Protein AF-0000000081274019 (afdb_homodimer)

Secondary structure (DSSP, 8-state):
-------------S-TTPPPHHHHHHTHHHHHHHHHHTTEEEEEEETT--TTSSEEEEEEE-TT--HHHHHHHHHHHHHHHSS-EEEE-HHHHHHH-TT---EEEEE--/---------------TTPPPHHHHHHTHHHHHHHHHHTTEEEEEEETT--TTSSEEEEEEE-TT--HHHHHHHHHHHHHHHSS-EEEE-HHHHHHHTSS---EEEEE--

Sequence (218 aa):
MRKENHFSVNAMHQTQGKVSLQFAREHAEEIVRVTHEHGLEEPRYVDYGDPKYDLTLLVRPNTNTSLLDLTAAMVELEDRLHHTVFIITETELSKRGQDVPFHAIVRTVMRKENHFSVNAMHQTQGKVSLQFAREHAEEIVRVTHEHGLEEPRYVDYGDPKYDLTLLVRPNTNTSLLDLTAAMVELEDRLHHTVFIITETELSKRGQDVPFHAIVRTV

Organism: Ralstonia solanacearum (NCBI:txid305)

Solvent-accessible surface area (backbone atoms only — not comparable to full-atom values): 12414 Å² total; per-residue (Å²): 134,86,78,82,78,79,76,71,73,69,66,76,56,83,53,90,65,55,61,51,70,66,56,53,46,76,41,34,68,59,51,47,51,48,30,46,77,38,39,30,38,70,47,23,41,35,72,74,47,66,82,90,30,22,37,28,32,37,35,44,70,45,98,84,45,48,72,64,32,51,51,51,36,34,53,51,47,24,70,72,68,73,42,50,54,40,81,40,39,66,71,53,47,61,65,63,46,47,97,57,73,36,38,30,38,38,76,48,124,134,86,78,78,76,78,78,74,75,72,63,75,65,66,55,90,65,53,61,50,72,65,56,51,47,75,40,34,67,59,52,47,51,48,31,44,76,38,40,29,38,70,45,23,41,35,72,75,45,66,82,90,30,24,38,29,31,37,35,43,69,45,97,82,45,48,72,66,33,52,52,51,34,34,53,51,47,22,69,71,67,74,42,50,54,42,80,39,39,67,71,55,48,56,65,69,36,67,84,60,72,36,38,30,38,36,76,47,127

pLDDT: mean 82.51, std 21.56, range [25.06, 98.75]

Radius of gyration: 19.1 Å; Cα contacts (8 Å, |Δi|>4): 322; chains: 2; bounding box: 57×45×57 Å

Nearest PDB structures (foldseek):
  1wot-assembly1_A  TM=7.779E-01  e=2.349E-03  Thermus thermophilus
  7aer-assembly1_A  TM=6.330E-01  e=1.537E-01  Shewanella oneidensis MR-1
  5yep-assembly1_A  TM=6.458E-01  e=4.033E-01  Shewanella oneidensis MR-1
  9f9u-assembly1_A  TM=4.949E-01  e=3.118E-01  Saccharolobus solfataricus P2
  7qep-assembly1_S7  TM=5.075E-01  e=6.327E-01  Encephalitozoon cuniculi GB-M1

Foldseek 3Di:
DPDDDPPPCPVPPPPPAADDLLLCLVCVVVLQVLCVVLQWHDWDWDPPDDPVWRTEIETDHDPPHDPVSVVVSQVVCCVVSVTHYHYDYPVVVVVVPPPPPDDDDDDSD/DDPPPPPPCCPPPPPPAADDLLLCLVCVVVLQVLCVVLQWHDWDWDPPDDPVWRTEIETDHDPPHDPVSVVVSQVVCCVVSVTHYHYDYPVVVVVVCVPPPDDDDDDSD

Structure (mmCIF, N/CA/C/O backbone):
data_AF-0000000081274019-model_v1
#
loop_
_entity.id
_entity.type
_entity.pdbx_description
1 polymer 'Uncharacterized protein'
#
loop_
_atom_site.group_PDB
_atom_site.id
_atom_site.type_symbol
_atom_site.label_atom_id
_atom_site.label_alt_id
_atom_site.label_comp_id
_atom_site.label_asym_id
_atom_site.label_entity_id
_atom_site.label_seq_id
_atom_site.pdbx_PDB_ins_code
_atom_site.Cartn_x
_atom_site.Cartn_y
_atom_site.Cartn_z
_atom_site.occupancy
_atom_site.B_iso_or_equiv
_atom_site.auth_seq_id
_atom_site.auth_comp_id
_atom_site.auth_asym_id
_atom_site.auth_atom_id
_atom_site.pdbx_PDB_model_num
ATOM 1 N N . MET A 1 1 ? 31.078 7.191 33.062 1 25.06 1 MET A N 1
ATOM 2 C CA . MET A 1 1 ? 30.062 7.73 32.156 1 25.06 1 MET A CA 1
ATOM 3 C C . MET A 1 1 ? 29.625 6.684 31.141 1 25.06 1 MET A C 1
ATOM 5 O O . MET A 1 1 ? 30.46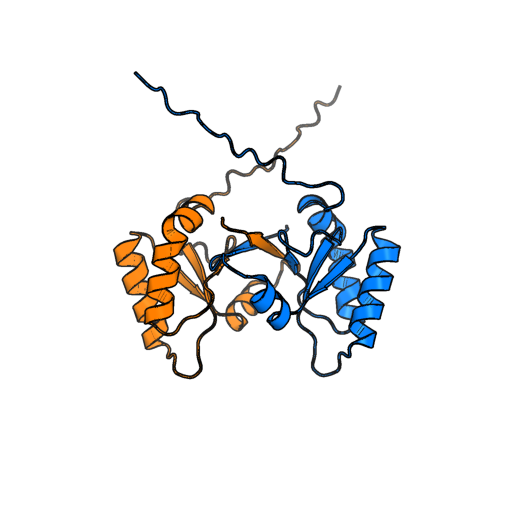9 6.074 30.469 1 25.06 1 MET A O 1
ATOM 9 N N . ARG A 1 2 ? 28.297 6.121 31.188 1 27.53 2 ARG A N 1
ATOM 10 C CA . ARG A 1 2 ? 27.719 4.906 30.641 1 27.53 2 ARG A CA 1
ATOM 11 C C . ARG A 1 2 ? 27.453 5.055 29.141 1 27.53 2 ARG A C 1
ATOM 13 O O . ARG A 1 2 ? 26.562 5.809 28.734 1 27.53 2 ARG A O 1
ATOM 20 N N . LYS A 1 3 ? 28.438 5.262 28.328 1 31.45 3 LYS A N 1
ATOM 21 C CA . LYS A 1 3 ? 28.172 5.578 26.922 1 31.45 3 LYS A CA 1
ATOM 22 C C . LYS A 1 3 ? 27.188 4.582 26.328 1 31.45 3 LYS A C 1
ATOM 24 O O . LYS A 1 3 ? 27.141 3.42 26.734 1 31.45 3 LYS A O 1
ATOM 29 N N . GLU A 1 4 ? 26.047 5.148 25.516 1 30.88 4 GLU A N 1
ATOM 30 C CA . GLU A 1 4 ? 24.828 4.711 24.859 1 30.88 4 GLU A CA 1
ATOM 31 C C . GLU A 1 4 ? 25.141 3.791 23.672 1 30.88 4 GLU A C 1
ATOM 33 O O . GLU A 1 4 ? 26 4.113 22.844 1 30.88 4 GLU A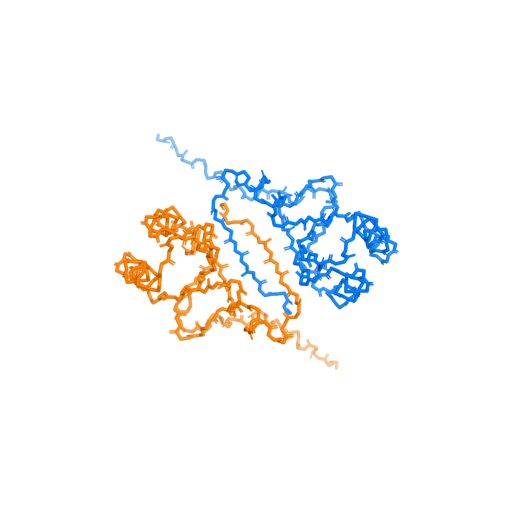 O 1
ATOM 38 N N . ASN A 1 5 ? 25.062 2.521 23.844 1 32.91 5 ASN A N 1
ATOM 39 C CA . ASN A 1 5 ? 25.172 1.369 22.969 1 32.91 5 ASN A CA 1
ATOM 40 C C . ASN A 1 5 ? 24.281 1.525 21.734 1 32.91 5 ASN A C 1
ATOM 42 O O . ASN A 1 5 ? 23.062 1.663 21.859 1 32.91 5 ASN A O 1
ATOM 46 N N . HIS A 1 6 ? 24.719 2.316 20.719 1 34.62 6 HIS A N 1
ATOM 47 C CA . HIS A 1 6 ? 24.109 2.49 19.406 1 34.62 6 HIS A CA 1
ATOM 48 C C . HIS A 1 6 ? 23.641 1.157 18.844 1 34.62 6 HIS A C 1
ATOM 50 O O . HIS A 1 6 ? 24.453 0.31 18.484 1 34.62 6 HIS A O 1
ATOM 56 N N . PHE A 1 7 ? 22.578 0.507 19.328 1 31.02 7 PHE A N 1
ATOM 57 C CA . PHE A 1 7 ? 21.938 -0.677 18.781 1 31.02 7 PHE A CA 1
ATOM 58 C C . PHE A 1 7 ? 21.578 -0.462 17.312 1 31.02 7 PHE A C 1
ATOM 60 O O . PHE A 1 7 ? 20.719 0.37 17 1 31.02 7 PHE A O 1
ATOM 67 N N . SER A 1 8 ? 22.484 -0.395 16.328 1 34.75 8 SER A N 1
ATOM 68 C CA . SER A 1 8 ? 22.297 -0.427 14.883 1 34.75 8 SER A CA 1
ATOM 69 C C . SER A 1 8 ? 21.375 -1.56 14.469 1 34.75 8 SER A C 1
ATOM 71 O O . SER A 1 8 ? 21.703 -2.736 14.609 1 34.75 8 SER A O 1
ATOM 73 N N . VAL A 1 9 ? 20.141 -1.49 14.797 1 31.12 9 VAL A N 1
ATOM 74 C CA . VAL A 1 9 ? 19.125 -2.4 14.289 1 31.12 9 VAL A CA 1
ATOM 75 C C . VAL A 1 9 ? 19.312 -2.594 12.781 1 31.12 9 VAL A C 1
ATOM 77 O O . VAL A 1 9 ? 18.797 -1.805 11.984 1 31.12 9 VAL A O 1
ATOM 80 N N . ASN A 1 10 ? 20.453 -2.303 12.195 1 35.25 10 ASN A N 1
ATOM 81 C CA . ASN A 1 10 ? 20.641 -2.973 10.914 1 35.25 10 ASN A CA 1
ATOM 82 C C . ASN A 1 10 ? 20.031 -4.367 10.906 1 35.25 10 ASN A C 1
ATOM 84 O O . ASN A 1 10 ? 20.641 -5.32 11.398 1 35.25 10 ASN A O 1
ATOM 88 N N . ALA A 1 11 ? 18.859 -4.547 11.547 1 32.25 11 ALA A N 1
ATOM 89 C CA . ALA A 1 11 ? 18.172 -5.832 11.531 1 32.25 11 ALA A CA 1
ATOM 90 C C . ALA A 1 11 ? 18.438 -6.582 10.227 1 32.25 11 ALA A C 1
ATOM 92 O O . ALA A 1 11 ? 18.391 -6 9.141 1 32.25 11 ALA A O 1
ATOM 93 N N . MET A 1 12 ? 19.375 -7.367 10.234 1 34.22 12 MET A N 1
ATOM 94 C CA . MET A 1 12 ? 19.641 -8.508 9.359 1 34.22 12 MET A CA 1
ATOM 95 C C . MET A 1 12 ? 18.328 -9.094 8.836 1 34.22 12 MET A C 1
ATOM 97 O O . MET A 1 12 ? 17.891 -10.148 9.289 1 34.22 12 MET A O 1
ATOM 101 N N . HIS A 1 13 ? 17.219 -8.352 8.969 1 40.16 13 HIS A N 1
ATOM 102 C CA . HIS A 1 13 ? 15.906 -8.961 8.797 1 40.16 13 HIS A CA 1
ATOM 103 C C . HIS A 1 13 ? 15.852 -9.805 7.523 1 40.16 13 HIS A C 1
ATOM 105 O O . HIS A 1 13 ? 14.805 -10.359 7.18 1 40.16 13 HIS A O 1
ATOM 111 N N . GLN A 1 14 ? 16.469 -9.297 6.406 1 43.34 14 GLN A N 1
ATOM 112 C CA . GLN A 1 14 ? 15.898 -10.133 5.352 1 43.34 14 GLN A CA 1
ATOM 113 C C . GLN A 1 14 ? 16.078 -11.609 5.668 1 43.34 14 GLN A C 1
ATOM 115 O O . GLN A 1 14 ? 17.203 -12.094 5.801 1 43.34 14 GLN A O 1
ATOM 120 N N . THR A 1 15 ? 15.383 -12.117 6.727 1 47.97 15 THR A N 1
ATOM 121 C CA . THR A 1 15 ? 15.367 -13.562 6.898 1 47.97 15 THR A CA 1
ATOM 122 C C . THR A 1 15 ? 15.547 -14.273 5.555 1 47.97 15 THR A C 1
ATOM 124 O O . THR A 1 15 ? 15.281 -13.688 4.504 1 47.97 15 THR A O 1
ATOM 127 N N . GLN A 1 16 ? 16.094 -15.453 5.523 1 55.47 16 GLN A N 1
ATOM 128 C CA . GLN A 1 16 ? 16.25 -16.531 4.547 1 55.47 16 GLN A CA 1
ATOM 129 C C . GLN A 1 16 ? 14.914 -16.875 3.895 1 55.47 16 GLN A C 1
ATOM 131 O O . GLN A 1 16 ? 13.898 -17.031 4.582 1 55.47 16 GLN A O 1
ATOM 136 N N . GLY A 1 17 ? 14.633 -16.453 2.664 1 71.31 17 GLY A N 1
ATOM 137 C CA . GLY A 1 17 ? 13.719 -16.938 1.636 1 71.31 17 GLY A CA 1
ATOM 138 C C . GLY A 1 17 ? 12.844 -15.844 1.062 1 71.31 17 GLY A C 1
ATOM 139 O O . GLY A 1 17 ? 12.195 -16.031 0.029 1 71.31 17 GLY A O 1
ATOM 140 N N . LYS A 1 18 ? 12.852 -14.586 1.733 1 85.75 18 LYS A N 1
ATOM 141 C CA . LYS A 1 18 ? 11.977 -13.562 1.163 1 85.75 18 LYS A CA 1
ATOM 142 C C . LYS A 1 18 ? 12.617 -12.906 -0.057 1 85.75 18 LYS A C 1
ATOM 144 O O . LYS A 1 18 ? 13.797 -12.547 -0.026 1 85.75 18 LYS A O 1
ATOM 149 N N . VAL A 1 19 ? 11.75 -12.734 -1.066 1 91.44 19 VAL A N 1
ATOM 150 C CA . VAL A 1 19 ? 12.25 -12.086 -2.273 1 91.44 19 VAL A CA 1
ATOM 151 C C . VAL A 1 19 ? 12.328 -10.578 -2.051 1 91.44 19 VAL A C 1
ATOM 153 O O . VAL A 1 19 ? 11.609 -10.023 -1.212 1 91.44 19 VAL A O 1
ATOM 156 N N . SER A 1 20 ? 13.203 -9.906 -2.736 1 89.12 20 SER A N 1
ATOM 157 C CA . SER A 1 20 ? 13.391 -8.469 -2.613 1 89.12 20 SER A CA 1
ATOM 158 C C . SER A 1 20 ? 12.312 -7.703 -3.371 1 89.12 20 SER A C 1
ATOM 160 O O . SER A 1 20 ? 11.641 -8.266 -4.234 1 89.12 20 SER A O 1
ATOM 162 N N . LEU A 1 21 ? 12.234 -6.453 -3.016 1 90.25 21 LEU A N 1
ATOM 163 C CA . LEU A 1 21 ? 11.414 -5.543 -3.805 1 90.25 21 LEU A CA 1
ATOM 164 C C . LEU A 1 21 ? 11.883 -5.516 -5.258 1 90.25 21 LEU A C 1
ATOM 166 O O . LEU A 1 21 ? 11.055 -5.453 -6.176 1 90.25 21 LEU A O 1
ATOM 170 N N . GLN A 1 22 ? 13.172 -5.555 -5.469 1 90.75 22 GLN A N 1
ATOM 171 C CA . GLN A 1 22 ? 13.727 -5.559 -6.816 1 90.75 22 GLN A CA 1
ATOM 172 C C . GLN A 1 22 ? 13.242 -6.773 -7.605 1 90.75 22 GLN A C 1
ATOM 174 O O . GLN A 1 22 ? 12.906 -6.664 -8.789 1 90.75 22 GLN A O 1
ATOM 179 N N . PHE A 1 23 ? 13.242 -7.883 -6.945 1 94.12 23 PHE A N 1
ATOM 180 C CA . PHE A 1 23 ? 12.727 -9.086 -7.59 1 94.12 23 PHE A CA 1
ATOM 181 C C . PHE A 1 23 ? 11.281 -8.883 -8.039 1 94.12 23 PHE A C 1
ATOM 183 O O . PHE A 1 23 ? 10.93 -9.188 -9.18 1 94.12 23 PHE A O 1
ATOM 190 N N . ALA A 1 24 ? 10.438 -8.359 -7.156 1 93.69 24 ALA A N 1
ATOM 191 C CA . ALA A 1 24 ? 9.031 -8.117 -7.473 1 93.69 24 ALA A CA 1
ATOM 192 C C . ALA A 1 24 ? 8.891 -7.156 -8.648 1 93.69 24 ALA A C 1
ATOM 194 O O . ALA A 1 24 ? 8.039 -7.355 -9.523 1 93.69 24 ALA A O 1
ATOM 195 N N . ARG A 1 25 ? 9.758 -6.195 -8.68 1 90.62 25 ARG A N 1
ATOM 196 C CA . ARG A 1 25 ? 9.742 -5.211 -9.758 1 90.62 25 ARG A CA 1
ATOM 197 C C . ARG A 1 25 ? 10.078 -5.855 -11.094 1 90.62 25 ARG A C 1
ATOM 199 O O . ARG A 1 25 ? 9.43 -5.57 -12.109 1 90.62 25 ARG A O 1
ATOM 206 N N . GLU A 1 26 ? 10.992 -6.668 -11.102 1 93.38 26 GLU A N 1
ATOM 207 C CA . GLU A 1 26 ? 11.453 -7.324 -12.32 1 93.38 26 GLU A CA 1
ATOM 208 C C . GLU A 1 26 ? 10.398 -8.273 -12.875 1 93.38 26 GLU A C 1
ATOM 210 O O . GLU A 1 26 ? 10.375 -8.555 -14.07 1 93.38 26 GLU A O 1
ATOM 215 N N . HIS A 1 27 ? 9.547 -8.703 -12.008 1 95.44 27 HIS A N 1
ATOM 216 C CA . HIS A 1 27 ? 8.555 -9.68 -12.43 1 95.44 27 HIS A CA 1
ATOM 217 C C . HIS A 1 27 ? 7.148 -9.078 -12.398 1 95.44 27 HIS A C 1
ATOM 219 O O . HIS A 1 27 ? 6.156 -9.812 -12.453 1 95.44 27 HIS A O 1
ATOM 225 N N . ALA A 1 28 ? 7.121 -7.812 -12.398 1 94.44 28 ALA A N 1
ATOM 226 C CA . ALA A 1 28 ? 5.852 -7.105 -12.258 1 94.44 28 ALA A CA 1
ATOM 227 C C . ALA A 1 28 ? 4.902 -7.449 -13.406 1 94.44 28 ALA A C 1
ATOM 229 O O . ALA A 1 28 ? 3.715 -7.699 -13.18 1 94.44 28 ALA A O 1
ATOM 230 N N . GLU A 1 29 ? 5.434 -7.488 -14.594 1 93.62 29 GLU A N 1
ATOM 231 C CA . GLU A 1 29 ? 4.586 -7.766 -15.742 1 93.62 29 GLU A CA 1
ATOM 232 C C . GLU A 1 29 ? 3.973 -9.164 -15.656 1 93.62 29 GLU A C 1
ATOM 234 O O . GLU A 1 29 ? 2.781 -9.336 -15.914 1 93.62 29 GLU A O 1
ATOM 239 N N . GLU A 1 30 ? 4.762 -10.062 -15.305 1 96.19 30 GLU A N 1
ATOM 240 C CA . GLU A 1 30 ? 4.289 -11.438 -15.18 1 96.19 30 GLU A CA 1
ATOM 241 C C . GLU A 1 30 ? 3.281 -11.57 -14.039 1 96.19 30 GLU A C 1
ATOM 243 O O . GLU A 1 30 ? 2.254 -12.234 -14.188 1 96.19 30 GLU A O 1
ATOM 248 N N . ILE A 1 31 ? 3.547 -10.977 -12.93 1 97.12 31 ILE A N 1
ATOM 249 C CA . ILE A 1 31 ? 2.658 -11.008 -11.773 1 97.12 31 ILE A CA 1
ATOM 250 C C . ILE A 1 31 ? 1.301 -10.414 -12.148 1 97.12 31 ILE A C 1
ATOM 252 O O . ILE A 1 31 ? 0.258 -11.016 -11.883 1 97.12 31 ILE A O 1
ATOM 256 N N . VAL A 1 32 ? 1.358 -9.328 -12.805 1 95.25 32 VAL A N 1
ATOM 257 C CA . VAL A 1 32 ? 0.132 -8.641 -13.195 1 95.25 32 VAL A CA 1
ATOM 258 C C . VAL A 1 32 ? -0.662 -9.508 -14.172 1 95.25 32 VAL A C 1
ATOM 260 O O . VAL A 1 32 ? -1.875 -9.664 -14.023 1 95.25 32 VAL A O 1
ATOM 263 N N . ARG A 1 33 ? 0.035 -10.047 -15.125 1 96.62 33 ARG A N 1
ATOM 264 C CA . ARG A 1 33 ? -0.626 -10.875 -16.125 1 96.62 33 ARG A CA 1
ATOM 265 C C . ARG A 1 33 ? -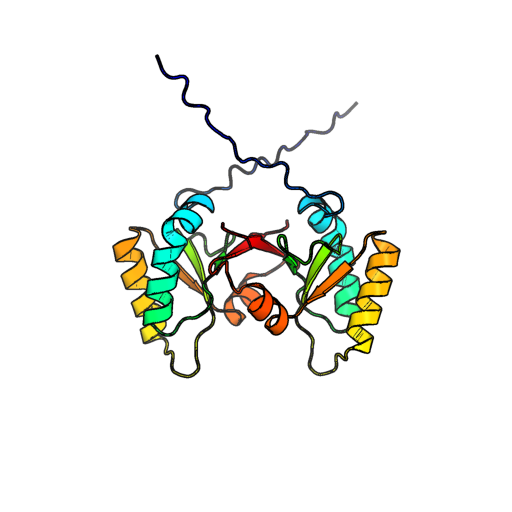1.327 -12.062 -15.469 1 96.62 33 ARG A C 1
ATOM 267 O O . ARG A 1 33 ? -2.514 -12.297 -15.703 1 96.62 33 ARG A O 1
ATOM 274 N N . VAL A 1 34 ? -0.651 -12.773 -14.672 1 98 34 VAL A N 1
ATOM 275 C CA . VAL A 1 34 ? -1.182 -13.992 -14.078 1 98 34 VAL A CA 1
ATOM 276 C C . VAL A 1 34 ? -2.348 -13.656 -13.148 1 98 34 VAL A C 1
ATOM 278 O O . VAL A 1 34 ? -3.391 -14.312 -13.188 1 98 34 VAL A O 1
ATOM 281 N N . THR A 1 35 ? -2.18 -12.68 -12.289 1 97.12 35 THR A N 1
ATOM 282 C CA . THR A 1 35 ? -3.256 -12.328 -11.375 1 97.12 35 THR A CA 1
ATOM 283 C C . THR A 1 35 ? -4.508 -11.914 -12.141 1 97.12 35 THR A C 1
ATOM 285 O O . THR A 1 35 ? -5.613 -12.359 -11.82 1 97.12 35 THR A O 1
ATOM 288 N N . HIS A 1 36 ? -4.305 -11.172 -13.172 1 95.69 36 HIS A N 1
ATOM 289 C CA . HIS A 1 36 ? -5.434 -10.711 -13.977 1 95.69 36 HIS A CA 1
ATOM 290 C C . HIS A 1 36 ? -6.172 -11.875 -14.617 1 95.69 36 HIS A C 1
ATOM 292 O O . HIS A 1 36 ? -7.402 -11.898 -14.641 1 95.69 36 HIS A O 1
ATOM 298 N N . GLU A 1 37 ? -5.422 -12.797 -15.109 1 97.25 37 GLU A N 1
ATOM 299 C CA . GLU A 1 37 ? -6.008 -13.961 -15.758 1 97.25 37 GLU A CA 1
ATOM 300 C C . GLU A 1 37 ? -6.887 -14.75 -14.789 1 97.25 37 GLU A C 1
ATOM 302 O O . GLU A 1 37 ? -7.777 -15.492 -15.219 1 97.25 37 GLU A O 1
ATOM 307 N N . HIS A 1 38 ? -6.688 -14.586 -13.539 1 97.62 38 HIS A N 1
ATOM 308 C CA . HIS A 1 38 ? -7.445 -15.328 -12.539 1 97.62 38 HIS A CA 1
ATOM 309 C C . HIS A 1 38 ? -8.438 -14.43 -11.812 1 97.62 38 HIS A C 1
ATOM 311 O O . HIS A 1 38 ? -8.922 -14.781 -10.734 1 97.62 38 HIS A O 1
ATOM 317 N N . GLY A 1 39 ? -8.602 -13.297 -12.32 1 96.5 39 GLY A N 1
ATOM 318 C CA . GLY A 1 39 ? -9.633 -12.422 -11.789 1 96.5 39 GLY A CA 1
ATOM 319 C C . GLY A 1 39 ? -9.18 -11.641 -10.562 1 96.5 39 GLY A C 1
ATOM 320 O O . GLY A 1 39 ? -10.008 -11.219 -9.75 1 96.5 39 GLY A O 1
ATOM 321 N N . LEU A 1 40 ? -7.898 -11.516 -10.359 1 95.81 40 LEU A N 1
ATOM 322 C CA . LEU A 1 40 ? -7.297 -10.758 -9.266 1 95.81 40 LEU A CA 1
ATOM 323 C C . LEU A 1 40 ? -6.672 -9.461 -9.781 1 95.81 40 LEU A C 1
ATOM 325 O O . LEU A 1 40 ? -5.707 -9.492 -10.547 1 95.81 40 LEU A O 1
ATOM 329 N N . GLU A 1 41 ? -7.215 -8.375 -9.219 1 91.5 41 GLU A N 1
ATOM 330 C CA . GLU A 1 41 ? -6.816 -7.074 -9.742 1 91.5 41 GLU A CA 1
ATOM 331 C C . GLU A 1 41 ? -5.824 -6.387 -8.812 1 91.5 41 GLU A C 1
ATOM 333 O O . GLU A 1 41 ? -5.727 -6.73 -7.633 1 91.5 41 GLU A O 1
ATOM 338 N N . GLU A 1 42 ? -5.008 -5.52 -9.391 1 87.62 42 GLU A N 1
ATOM 339 C CA . GLU A 1 42 ? -4.141 -4.574 -8.695 1 87.62 42 GLU A CA 1
ATOM 340 C C . GLU A 1 42 ? -3.219 -5.293 -7.711 1 87.62 42 GLU A C 1
ATOM 342 O O . GLU A 1 42 ? -3.189 -4.965 -6.523 1 87.62 42 GLU A O 1
ATOM 347 N N . PRO A 1 43 ? -2.451 -6.215 -8.281 1 93.75 43 PRO A N 1
ATOM 348 C CA . PRO A 1 43 ? -1.486 -6.824 -7.363 1 93.75 43 PRO A CA 1
ATOM 349 C C . PRO A 1 43 ? -0.454 -5.824 -6.848 1 93.75 43 PRO A C 1
ATOM 351 O O . PRO A 1 43 ? 0.032 -4.984 -7.605 1 93.75 43 PRO A O 1
ATOM 354 N N . ARG A 1 44 ? -0.198 -5.922 -5.496 1 92.56 44 ARG A N 1
ATOM 355 C CA . ARG A 1 44 ? 0.84 -5.129 -4.844 1 92.56 44 ARG A CA 1
ATOM 356 C C . ARG A 1 44 ? 1.791 -6.016 -4.051 1 92.56 44 ARG A C 1
ATOM 358 O O . ARG A 1 44 ? 1.357 -6.961 -3.389 1 92.56 44 ARG A O 1
ATOM 365 N N . TYR A 1 45 ? 3.029 -5.695 -4.113 1 95.12 45 TYR A N 1
ATOM 366 C CA . TYR A 1 45 ? 4.047 -6.363 -3.309 1 95.12 45 TYR A CA 1
ATOM 367 C C . TYR A 1 45 ? 3.959 -5.934 -1.85 1 95.12 45 TYR A C 1
ATOM 369 O O . TYR A 1 45 ? 3.879 -4.742 -1.551 1 95.12 45 TYR A O 1
ATOM 377 N N . VAL A 1 46 ? 3.918 -6.918 -0.947 1 92.94 46 VAL A N 1
ATOM 378 C CA . VAL A 1 46 ? 3.896 -6.609 0.479 1 92.94 46 VAL A CA 1
ATOM 379 C C . VAL A 1 46 ? 5.215 -7.039 1.121 1 92.94 46 VAL A C 1
ATOM 381 O O . VAL A 1 46 ? 5.559 -8.227 1.113 1 92.94 46 VAL A O 1
ATOM 384 N N . ASP A 1 47 ? 5.898 -6.148 1.768 1 90.06 47 ASP A N 1
ATOM 385 C CA . ASP A 1 47 ? 7.242 -6.414 2.266 1 90.06 47 ASP A CA 1
ATOM 386 C C . ASP A 1 47 ? 7.199 -7.098 3.631 1 90.06 47 ASP A C 1
ATOM 388 O O . ASP A 1 47 ? 8.203 -7.645 4.09 1 90.06 47 ASP A O 1
ATOM 392 N N . TYR A 1 48 ? 6.125 -7.055 4.305 1 86.19 48 TYR A N 1
ATOM 393 C CA . TYR A 1 48 ? 6 -7.617 5.645 1 86.19 48 TYR A CA 1
ATOM 394 C C . TYR A 1 48 ? 4.973 -8.742 5.668 1 86.19 48 TYR A C 1
ATOM 396 O O . TYR A 1 48 ? 4.203 -8.867 6.625 1 86.19 48 TYR A O 1
ATOM 404 N N . GLY A 1 49 ? 4.984 -9.477 4.684 1 85.19 49 GLY A N 1
ATOM 405 C CA . GLY A 1 49 ? 4.098 -10.633 4.598 1 85.19 49 GLY A CA 1
ATOM 406 C C . GLY A 1 49 ? 4.523 -11.781 5.496 1 85.19 49 GLY A C 1
ATOM 407 O O . GLY A 1 49 ? 5.438 -11.633 6.309 1 85.19 49 GLY A O 1
ATOM 408 N N . ASP A 1 50 ? 3.707 -12.859 5.43 1 86.19 50 ASP A N 1
ATOM 409 C CA . ASP A 1 50 ? 4 -14.086 6.168 1 86.19 50 ASP A CA 1
ATOM 410 C C . ASP A 1 50 ? 5.395 -14.609 5.828 1 86.19 50 ASP A C 1
ATOM 412 O O . ASP A 1 50 ? 5.711 -14.828 4.656 1 86.19 50 ASP A O 1
ATOM 416 N N . PRO A 1 51 ? 6.27 -14.812 6.891 1 88.81 51 PRO A N 1
ATOM 417 C CA . PRO A 1 51 ? 7.645 -15.25 6.641 1 88.81 51 PRO A CA 1
ATOM 418 C C . PRO A 1 51 ? 7.715 -16.656 6.055 1 88.81 51 PRO A C 1
ATOM 420 O O . PRO A 1 51 ? 8.766 -17.078 5.559 1 88.81 51 PRO A O 1
ATOM 423 N N . LYS A 1 52 ? 6.66 -17.344 6.043 1 92.31 52 LYS A N 1
ATOM 424 C CA . LYS A 1 52 ? 6.602 -18.688 5.48 1 92.31 52 LYS A CA 1
ATOM 425 C C . LYS A 1 52 ? 6.703 -18.656 3.959 1 92.31 52 LYS A C 1
ATOM 427 O O . LYS A 1 52 ? 7.051 -19.656 3.33 1 92.31 52 LYS A O 1
ATOM 432 N N . TYR A 1 53 ? 6.375 -17.594 3.416 1 94.19 53 TYR A N 1
ATOM 433 C CA . TYR A 1 53 ? 6.336 -17.453 1.965 1 94.19 53 TYR A CA 1
ATOM 434 C C . TYR A 1 53 ? 7.406 -16.469 1.486 1 94.19 53 TYR A C 1
ATOM 436 O O . TYR A 1 53 ? 7.684 -15.477 2.15 1 94.19 53 TYR A O 1
ATOM 444 N N . ASP A 1 54 ? 7.961 -16.75 0.267 1 96.25 54 ASP A N 1
ATOM 445 C CA . ASP A 1 54 ? 8.984 -15.906 -0.332 1 96.25 54 ASP A CA 1
ATOM 446 C C . ASP A 1 54 ? 8.398 -14.57 -0.792 1 96.25 54 ASP A C 1
ATOM 448 O O . ASP A 1 54 ? 9.078 -13.547 -0.753 1 96.25 54 ASP A O 1
ATOM 452 N N . LEU A 1 55 ? 7.246 -14.539 -1.255 1 96.44 55 LEU A N 1
ATOM 453 C CA . LEU A 1 55 ? 6.582 -13.391 -1.853 1 96.44 55 LEU A CA 1
ATOM 454 C C . LEU A 1 55 ? 5.141 -13.281 -1.366 1 96.44 55 LEU A C 1
ATOM 456 O O . LEU A 1 55 ? 4.383 -14.25 -1.435 1 96.44 55 LEU A O 1
ATOM 460 N N . THR A 1 56 ? 4.809 -12.133 -0.88 1 95.75 56 THR A N 1
ATOM 461 C CA . THR A 1 56 ? 3.432 -11.844 -0.506 1 95.75 56 THR A CA 1
ATOM 462 C C . THR A 1 56 ? 2.859 -10.727 -1.376 1 95.75 56 THR A C 1
ATOM 464 O O . THR A 1 56 ? 3.49 -9.68 -1.546 1 95.75 56 THR A O 1
ATOM 467 N N . LEU A 1 57 ? 1.696 -10.984 -1.943 1 96.38 57 LEU A N 1
ATOM 468 C CA . LEU A 1 57 ? 0.998 -10.023 -2.791 1 96.38 57 LEU A CA 1
ATOM 469 C C . LEU A 1 57 ? -0.361 -9.664 -2.199 1 96.38 57 LEU A C 1
ATOM 471 O O . LEU A 1 57 ? -1.107 -10.547 -1.767 1 96.38 57 LEU A O 1
ATOM 475 N N . LEU A 1 58 ? -0.644 -8.398 -2.156 1 93.69 58 LEU A N 1
ATOM 476 C CA . LEU A 1 58 ? -1.996 -7.918 -1.899 1 93.69 58 LEU A CA 1
ATOM 477 C C . LEU A 1 58 ? -2.775 -7.77 -3.201 1 93.69 58 LEU A C 1
ATOM 479 O O . LEU A 1 58 ? -2.273 -7.191 -4.168 1 93.69 58 LEU A O 1
ATOM 483 N N . VAL A 1 59 ? -3.98 -8.328 -3.25 1 94.44 59 VAL A N 1
ATOM 484 C CA . VAL A 1 59 ? -4.762 -8.242 -4.48 1 94.44 59 VAL A CA 1
ATOM 485 C C . VAL A 1 59 ? -6.191 -7.816 -4.152 1 94.44 59 VAL A C 1
ATOM 487 O O . VAL A 1 59 ? -6.605 -7.844 -2.99 1 94.44 59 VAL A O 1
ATOM 490 N N . ARG A 1 60 ? -6.891 -7.379 -5.207 1 91 60 ARG A N 1
ATOM 491 C CA . ARG A 1 60 ? -8.32 -7.09 -5.168 1 91 60 ARG A CA 1
ATOM 492 C C . ARG A 1 60 ? -9.102 -8.07 -6.039 1 91 60 ARG A C 1
ATOM 494 O O . ARG A 1 60 ? -9.094 -7.957 -7.266 1 91 60 ARG A O 1
ATOM 501 N N . PRO A 1 61 ? -9.805 -8.953 -5.344 1 95 61 PRO A N 1
ATOM 502 C CA . PRO A 1 61 ? -10.609 -9.867 -6.156 1 95 61 PRO A CA 1
ATOM 503 C C . PRO A 1 61 ? -11.812 -9.188 -6.809 1 95 61 PRO A C 1
ATOM 505 O O . PRO A 1 61 ? -12.43 -8.312 -6.203 1 95 61 PRO A O 1
ATOM 508 N N . ASN A 1 62 ? -12.086 -9.633 -8.055 1 93.12 62 ASN A N 1
ATOM 509 C CA . ASN A 1 62 ? -13.328 -9.156 -8.648 1 93.12 62 ASN A CA 1
ATOM 510 C C . ASN A 1 62 ? -14.531 -9.938 -8.133 1 93.12 62 ASN A C 1
ATOM 512 O O . ASN A 1 62 ? -14.391 -10.836 -7.312 1 93.12 62 ASN A O 1
ATOM 516 N N . THR A 1 63 ? -15.727 -9.594 -8.562 1 91.62 63 THR A N 1
ATOM 517 C CA . THR A 1 63 ? -16.969 -10.133 -8.016 1 91.62 63 THR A CA 1
ATOM 518 C C . THR A 1 63 ? -17.109 -11.617 -8.352 1 91.62 63 THR A C 1
ATOM 520 O O . THR A 1 63 ? -17.844 -12.336 -7.68 1 91.62 63 THR A O 1
ATOM 523 N N . ASN A 1 64 ? -16.359 -12.172 -9.297 1 93.19 64 ASN A N 1
ATOM 524 C CA . ASN A 1 64 ? -16.516 -13.547 -9.75 1 93.19 64 ASN A CA 1
ATOM 525 C C . ASN A 1 64 ? -15.336 -14.414 -9.305 1 93.19 64 ASN A C 1
ATOM 527 O O . ASN A 1 64 ? -15.281 -15.602 -9.617 1 93.19 64 ASN A O 1
ATOM 531 N N . THR A 1 65 ? -14.453 -13.828 -8.57 1 95.06 65 THR A N 1
ATOM 532 C CA . THR A 1 65 ? -13.242 -14.555 -8.195 1 95.06 65 THR A CA 1
ATOM 533 C C . THR A 1 65 ? -13.508 -15.461 -6.996 1 95.06 65 THR A C 1
ATOM 535 O O . THR A 1 65 ? -14.109 -15.031 -6.008 1 95.06 65 THR A O 1
ATOM 538 N N . SER A 1 66 ? -13.117 -16.719 -7.062 1 94.5 66 SER A N 1
ATOM 539 C CA . SER A 1 66 ? -13.305 -17.688 -5.98 1 94.5 66 SER A CA 1
ATOM 540 C C . SER A 1 66 ? -11.977 -18.016 -5.305 1 94.5 66 SER A C 1
ATOM 542 O O . SER A 1 66 ? -10.914 -17.578 -5.758 1 94.5 66 SER A O 1
ATOM 544 N N . LEU A 1 67 ? -12.094 -18.797 -4.234 1 94.38 67 LEU A N 1
ATOM 545 C CA . LEU A 1 67 ? -10.891 -19.25 -3.543 1 94.38 67 LEU A CA 1
ATOM 546 C C . LEU A 1 67 ? -10.055 -20.141 -4.449 1 94.38 67 LEU A C 1
ATOM 548 O O . LEU A 1 67 ? -8.82 -20.141 -4.367 1 94.38 67 LEU A O 1
ATOM 552 N N . LEU A 1 68 ? -10.734 -20.875 -5.316 1 96.5 68 LEU A N 1
ATOM 553 C CA . LEU A 1 68 ? -10 -21.719 -6.258 1 96.5 68 LEU A CA 1
ATOM 554 C C . LEU A 1 68 ? -9.172 -20.875 -7.219 1 96.5 68 LEU A C 1
ATOM 556 O O . LEU A 1 68 ? -8.062 -21.25 -7.59 1 96.5 68 LEU A O 1
ATOM 560 N N . ASP A 1 69 ? -9.758 -19.719 -7.633 1 97.38 69 ASP A N 1
ATOM 561 C CA . ASP A 1 69 ? -9.023 -18.797 -8.492 1 97.38 69 ASP A CA 1
ATOM 562 C C . ASP A 1 69 ? -7.766 -18.281 -7.801 1 97.38 69 ASP A C 1
ATOM 564 O O . ASP A 1 69 ? -6.711 -18.156 -8.43 1 97.38 69 ASP A O 1
ATOM 568 N N . LEU A 1 70 ? -7.883 -17.984 -6.512 1 96.56 70 LEU A N 1
ATOM 569 C CA . LEU A 1 70 ? -6.742 -17.516 -5.738 1 96.56 70 LEU A CA 1
ATOM 570 C C . LEU A 1 70 ? -5.645 -18.578 -5.68 1 96.56 70 LEU A C 1
ATOM 572 O O . LEU A 1 70 ? -4.48 -18.281 -5.961 1 96.56 70 LEU A O 1
ATOM 576 N N . THR A 1 71 ? -6.004 -19.703 -5.336 1 97.5 71 THR A N 1
ATOM 577 C CA . THR A 1 71 ? -5.043 -20.797 -5.227 1 97.5 71 THR A CA 1
ATOM 578 C C . THR A 1 71 ? -4.395 -21.078 -6.578 1 97.5 71 THR A C 1
ATOM 580 O O . THR A 1 71 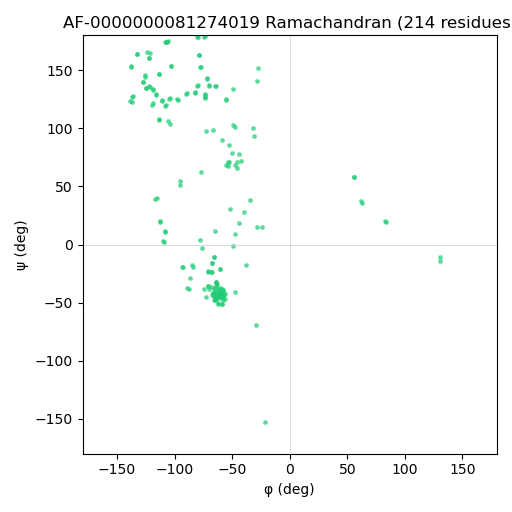? -3.186 -21.312 -6.652 1 97.5 71 THR A O 1
ATOM 583 N N . ALA A 1 72 ? -5.25 -21.094 -7.621 1 98.19 72 ALA A N 1
ATOM 584 C CA . ALA A 1 72 ? -4.727 -21.328 -8.961 1 98.19 72 ALA A CA 1
ATOM 585 C C . ALA A 1 72 ? -3.695 -20.266 -9.344 1 98.19 72 ALA A C 1
ATOM 587 O O . ALA A 1 72 ? -2.654 -20.594 -9.93 1 98.19 72 ALA A O 1
ATOM 588 N N . ALA A 1 73 ? -3.973 -19.031 -9.031 1 98.38 73 ALA A N 1
ATOM 589 C CA . ALA A 1 73 ? -3.025 -17.953 -9.297 1 98.38 73 ALA A CA 1
ATOM 590 C C . ALA A 1 73 ? -1.72 -18.172 -8.539 1 98.38 73 ALA A C 1
ATOM 592 O O . ALA A 1 73 ? -0.634 -17.969 -9.078 1 98.38 73 ALA A O 1
ATOM 593 N N . MET A 1 74 ? -1.859 -18.594 -7.254 1 98.25 74 MET A N 1
ATOM 594 C CA . MET A 1 74 ? -0.678 -18.844 -6.434 1 98.25 74 MET A CA 1
ATOM 595 C C . MET A 1 74 ? 0.18 -19.953 -7.035 1 98.25 74 MET A C 1
ATOM 597 O O . MET A 1 74 ? 1.393 -19.797 -7.184 1 98.25 74 MET A O 1
ATOM 601 N N . VAL A 1 75 ? -0.437 -21.031 -7.469 1 98.44 75 VAL A N 1
ATOM 602 C CA . VAL A 1 75 ? 0.27 -22.172 -8.039 1 98.44 75 VAL A CA 1
ATOM 603 C C . VAL A 1 75 ? 0.975 -21.75 -9.328 1 98.44 75 VAL A C 1
ATOM 605 O O . VAL A 1 75 ? 2.152 -22.062 -9.523 1 98.44 75 VAL A O 1
ATOM 608 N N . GLU A 1 76 ? 0.285 -21.062 -10.125 1 98.69 76 GLU A N 1
ATOM 609 C CA . GLU A 1 76 ? 0.874 -20.625 -11.391 1 98.69 76 GLU A CA 1
ATOM 610 C C . GLU A 1 76 ? 2.047 -19.688 -11.164 1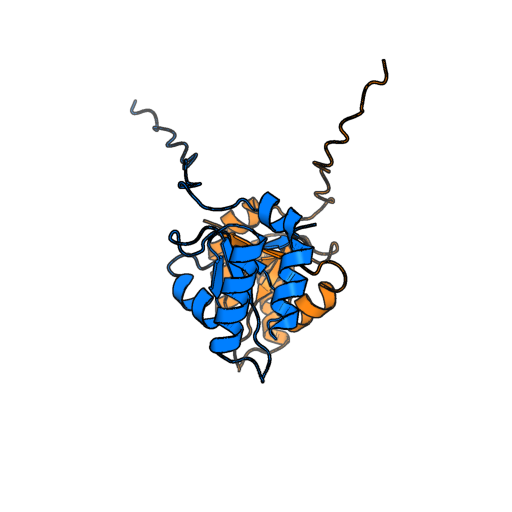 98.69 76 GLU A C 1
ATOM 612 O O . GLU A 1 76 ? 3.09 -19.812 -11.805 1 98.69 76 GLU A O 1
ATOM 617 N N . LEU A 1 77 ? 1.872 -18.719 -10.297 1 98.56 77 LEU A N 1
ATOM 618 C CA . LEU A 1 77 ? 2.965 -17.797 -9.984 1 98.56 77 LEU A CA 1
ATOM 619 C C . LEU A 1 77 ? 4.172 -18.547 -9.438 1 98.56 77 LEU A C 1
ATOM 621 O O . LEU A 1 77 ? 5.312 -18.25 -9.797 1 98.56 77 LEU A O 1
ATOM 625 N N . GLU A 1 78 ? 3.936 -19.484 -8.57 1 98.38 78 GLU A N 1
ATOM 626 C CA . GLU A 1 78 ? 5.031 -20.25 -7.992 1 98.38 78 GLU A CA 1
ATOM 627 C C . GLU A 1 78 ? 5.781 -21.031 -9.07 1 98.38 78 GLU A C 1
ATOM 629 O O . GLU A 1 78 ? 7.012 -21.094 -9.055 1 98.38 78 GLU A O 1
ATOM 634 N N . ASP A 1 79 ? 5.004 -21.578 -9.992 1 98.12 79 ASP A N 1
ATOM 635 C CA . ASP A 1 79 ? 5.609 -22.328 -11.094 1 98.12 79 ASP A CA 1
ATOM 636 C C . ASP A 1 79 ? 6.477 -21.422 -11.961 1 98.12 79 ASP A C 1
ATOM 638 O O . ASP A 1 79 ? 7.531 -21.828 -12.445 1 98.12 79 ASP A O 1
ATOM 642 N N . ARG A 1 80 ? 6.078 -20.219 -12.086 1 97.88 80 ARG A N 1
ATOM 643 C CA . ARG A 1 80 ? 6.75 -19.297 -13 1 97.88 80 ARG A CA 1
ATOM 644 C C . ARG A 1 80 ? 7.906 -18.594 -12.312 1 97.88 80 ARG A C 1
ATOM 646 O O . ARG A 1 80 ? 8.953 -18.344 -12.922 1 97.88 80 ARG A O 1
ATOM 653 N N . LEU A 1 81 ? 7.719 -18.25 -11.07 1 97.44 81 LEU A N 1
ATOM 654 C CA . LEU A 1 81 ? 8.703 -17.422 -10.367 1 97.44 81 LEU A CA 1
ATOM 655 C C . LEU A 1 81 ? 9.695 -18.312 -9.609 1 97.44 81 LEU A C 1
ATOM 657 O O . LEU A 1 81 ? 10.758 -17.844 -9.195 1 97.44 81 LEU A O 1
ATOM 661 N N . HIS A 1 82 ? 9.32 -19.531 -9.375 1 97.38 82 HIS A N 1
ATOM 662 C CA . HIS A 1 82 ? 10.141 -20.5 -8.641 1 97.38 82 HIS A CA 1
ATOM 663 C C . HIS A 1 82 ? 10.391 -20.031 -7.211 1 97.38 82 HIS A C 1
ATOM 665 O O . HIS A 1 82 ? 11.5 -20.156 -6.699 1 97.38 82 HIS A O 1
ATOM 671 N N . HIS A 1 83 ? 9.414 -19.438 -6.66 1 97.31 83 HIS A N 1
ATOM 672 C CA . HIS A 1 83 ? 9.328 -19.016 -5.266 1 97.31 83 HIS A CA 1
ATOM 673 C C . HIS A 1 83 ? 7.945 -19.312 -4.691 1 97.31 83 HIS A C 1
ATOM 675 O O . HIS A 1 83 ? 6.957 -19.344 -5.426 1 97.31 83 HIS A O 1
ATOM 681 N N . THR A 1 84 ? 7.895 -19.5 -3.367 1 97 84 THR A N 1
ATOM 682 C CA . THR A 1 84 ? 6.594 -19.609 -2.719 1 97 84 THR A CA 1
ATOM 683 C C . THR A 1 84 ? 5.875 -18.266 -2.711 1 97 84 THR A C 1
ATOM 685 O O . THR A 1 84 ? 6.512 -17.219 -2.561 1 97 84 THR A O 1
ATOM 688 N N . VAL A 1 85 ? 4.59 -18.328 -3.029 1 97.88 85 VAL A N 1
ATOM 689 C CA . VAL A 1 85 ? 3.795 -17.109 -3.139 1 97.88 85 VAL A CA 1
ATOM 690 C C . VAL A 1 85 ? 2.578 -17.203 -2.223 1 97.88 85 VAL A C 1
ATOM 692 O O . VAL A 1 85 ? 1.904 -18.234 -2.176 1 97.88 85 VAL A O 1
ATOM 695 N N . PHE A 1 86 ? 2.314 -16.094 -1.473 1 96.56 86 PHE A N 1
ATOM 696 C CA . PHE A 1 86 ? 1.119 -15.922 -0.656 1 96.56 86 PHE A CA 1
ATOM 697 C C . PHE A 1 86 ? 0.309 -14.719 -1.128 1 96.56 86 PHE A C 1
ATOM 699 O O . PHE A 1 86 ? 0.853 -13.633 -1.303 1 96.56 86 PHE A O 1
ATOM 706 N N . ILE A 1 87 ? -0.891 -14.969 -1.476 1 97.06 87 ILE A N 1
ATOM 707 C CA . ILE A 1 87 ? -1.767 -13.891 -1.924 1 97.06 87 ILE A CA 1
ATOM 708 C C . ILE A 1 87 ? -2.775 -13.555 -0.828 1 97.06 87 ILE A C 1
ATOM 710 O O . ILE A 1 87 ? -3.463 -14.445 -0.317 1 97.06 87 ILE A O 1
ATOM 714 N N . ILE A 1 88 ? -2.807 -12.258 -0.454 1 94.06 88 ILE A N 1
ATOM 715 C CA . ILE A 1 88 ? -3.732 -11.805 0.578 1 94.06 88 ILE A CA 1
ATOM 716 C C . ILE A 1 88 ? -4.629 -10.695 0.019 1 94.06 88 ILE A C 1
ATOM 718 O O . ILE A 1 88 ? -4.328 -10.117 -1.026 1 94.06 88 ILE A O 1
ATOM 722 N N . THR A 1 89 ? -5.766 -10.508 0.738 1 92.12 89 THR A N 1
ATOM 723 C CA . THR A 1 89 ? -6.676 -9.406 0.461 1 92.12 89 THR A CA 1
ATOM 724 C C . THR A 1 89 ? -6.555 -8.32 1.531 1 92.12 89 THR A C 1
ATOM 726 O O . THR A 1 89 ? -5.797 -8.477 2.492 1 92.12 89 THR A O 1
ATOM 729 N N . GLU A 1 90 ? -7.293 -7.227 1.296 1 86.06 90 GLU A N 1
ATOM 730 C CA . GLU A 1 90 ? -7.277 -6.137 2.264 1 86.06 90 GLU A CA 1
ATOM 731 C C . GLU A 1 90 ? -7.695 -6.617 3.648 1 86.06 90 GLU A C 1
ATOM 733 O O . GLU A 1 90 ? -7.145 -6.18 4.66 1 86.06 90 GLU A O 1
ATOM 738 N N . THR A 1 91 ? -8.703 -7.453 3.686 1 83.81 91 THR A N 1
ATOM 739 C CA . THR A 1 91 ? -9.172 -7.984 4.961 1 83.81 91 THR A CA 1
ATOM 740 C C . THR A 1 91 ? -8.047 -8.727 5.68 1 83.81 91 THR A C 1
ATOM 742 O O . THR A 1 91 ? -7.836 -8.531 6.879 1 83.81 91 THR A O 1
ATOM 745 N N . GLU A 1 92 ? -7.391 -9.5 4.953 1 85.12 92 GLU A N 1
ATOM 746 C CA . GLU A 1 92 ? -6.277 -10.242 5.531 1 85.12 92 GLU A CA 1
ATOM 747 C C . GLU A 1 92 ? -5.141 -9.312 5.941 1 85.12 92 GLU A C 1
ATOM 749 O O . GLU A 1 92 ? -4.5 -9.516 6.973 1 85.12 92 GLU A O 1
ATOM 754 N N . LEU A 1 93 ? -4.84 -8.344 5.133 1 84.44 93 LEU A N 1
ATOM 755 C CA . LEU A 1 93 ? -3.805 -7.367 5.441 1 84.44 93 LEU A CA 1
ATOM 756 C C . LEU A 1 93 ? -4.109 -6.645 6.75 1 84.44 93 LEU A C 1
ATOM 758 O O . LEU A 1 93 ? -3.207 -6.398 7.555 1 84.44 93 LEU A O 1
ATOM 762 N N . SER A 1 94 ? -5.32 -6.258 6.938 1 78.62 94 SER A N 1
ATOM 763 C CA . SER A 1 94 ? -5.742 -5.539 8.133 1 78.62 94 SER A CA 1
ATOM 764 C C . SER A 1 94 ? -5.578 -6.402 9.383 1 78.62 94 SER A C 1
ATOM 766 O O . SER A 1 94 ? -5.219 -5.902 10.445 1 78.62 94 SER A O 1
ATOM 768 N N . LYS A 1 95 ? -5.812 -7.648 9.211 1 77.94 95 LYS A N 1
ATOM 769 C CA . LYS A 1 95 ? -5.652 -8.578 10.32 1 77.94 95 LYS A CA 1
ATOM 770 C C . LYS A 1 95 ? -4.18 -8.758 10.68 1 77.94 95 LYS A C 1
ATOM 772 O O . LYS A 1 95 ? -3.838 -8.938 11.852 1 77.94 95 LYS A O 1
ATOM 777 N N . ARG A 1 96 ? -3.398 -8.781 9.602 1 72.12 96 ARG A N 1
ATOM 778 C CA . ARG A 1 96 ? -1.964 -8.953 9.805 1 72.12 96 ARG A CA 1
ATOM 779 C C . ARG A 1 96 ? -1.332 -7.691 10.375 1 72.12 96 ARG A C 1
ATOM 781 O O . ARG A 1 96 ? -0.31 -7.754 11.062 1 72.12 96 ARG A O 1
ATOM 788 N N . GLY A 1 97 ? -1.747 -6.535 9.742 1 62.72 97 GLY A N 1
ATOM 789 C CA . GLY A 1 97 ? -1.24 -5.246 10.18 1 62.72 97 GLY A CA 1
ATOM 790 C C . GLY A 1 97 ? -1.401 -5.02 11.672 1 62.72 97 GLY A C 1
ATOM 791 O O . GLY A 1 97 ? -1.216 -3.906 12.164 1 62.72 97 GLY A O 1
ATOM 792 N N . GLN A 1 98 ? -1.331 -6.215 12.289 1 57.62 98 GLN A N 1
ATOM 793 C CA . GLN A 1 98 ? -1.164 -5.992 13.719 1 57.62 98 GLN A CA 1
ATOM 794 C C . GLN A 1 98 ? -0.598 -4.602 14 1 57.62 98 GLN A C 1
ATOM 796 O O . GLN A 1 98 ? -0.331 -3.836 13.07 1 57.62 98 GLN A O 1
ATOM 801 N N . ASP A 1 99 ? 0.161 -4.121 15.047 1 56.53 99 ASP A N 1
ATOM 802 C CA . ASP A 1 99 ? 0.789 -3.125 15.906 1 56.53 99 ASP A CA 1
ATOM 803 C C . ASP A 1 99 ? 1.296 -1.936 15.102 1 56.53 99 ASP A C 1
ATOM 805 O O . ASP A 1 99 ? 1.62 -0.888 15.656 1 56.53 99 ASP A O 1
ATOM 809 N N . VAL A 1 100 ? 1.415 -2.266 13.547 1 60.69 100 VAL A N 1
ATOM 810 C CA . VAL A 1 100 ? 1.965 -1.049 12.961 1 60.69 100 VAL A CA 1
ATOM 811 C C . VAL A 1 100 ? 0.87 -0.301 12.203 1 60.69 100 VAL A C 1
ATOM 813 O O . VAL A 1 100 ? 0.429 -0.743 11.141 1 60.69 100 VAL A O 1
ATOM 816 N N . PRO A 1 101 ? 0.423 0.717 12.727 1 70 101 PRO A N 1
ATOM 817 C CA . PRO A 1 101 ? -0.747 1.412 12.188 1 70 101 PRO A CA 1
ATOM 818 C C . PRO A 1 101 ? -0.413 2.266 10.961 1 70 101 PRO A C 1
ATOM 820 O O . PRO A 1 101 ? -1.309 2.861 10.359 1 70 101 PRO A O 1
ATOM 823 N N . PHE A 1 102 ? 0.929 2.143 10.562 1 83.44 102 PHE A N 1
ATOM 824 C CA . PHE A 1 102 ? 1.285 3.055 9.484 1 83.44 102 PHE A CA 1
ATOM 825 C C . PHE A 1 102 ? 2.164 2.357 8.453 1 83.44 102 PHE A C 1
ATOM 827 O O . PHE A 1 102 ? 3.209 1.8 8.797 1 83.44 102 PHE A O 1
ATOM 834 N N . HIS A 1 103 ? 1.709 2.355 7.164 1 89.44 103 HIS A N 1
ATOM 835 C CA . HIS A 1 103 ? 2.422 1.753 6.043 1 89.44 103 HIS A CA 1
ATOM 836 C C . HIS A 1 103 ? 2.67 2.77 4.934 1 89.44 103 HIS A C 1
ATOM 838 O O . HIS A 1 103 ? 2.137 3.881 4.977 1 89.44 103 HIS A O 1
ATOM 844 N N . ALA A 1 104 ? 3.607 2.305 4.012 1 91.5 104 ALA A N 1
ATOM 845 C CA . ALA A 1 104 ? 3.898 3.143 2.85 1 91.5 104 ALA A CA 1
ATOM 846 C C . ALA A 1 104 ? 3.609 2.396 1.549 1 91.5 104 ALA A C 1
ATOM 848 O O . ALA A 1 104 ? 3.889 1.201 1.437 1 91.5 104 ALA A O 1
ATOM 849 N N . ILE A 1 105 ? 2.971 3.08 0.634 1 90 105 ILE A N 1
ATOM 850 C CA . ILE A 1 105 ? 2.855 2.598 -0.738 1 90 105 ILE A CA 1
ATOM 851 C C . ILE A 1 105 ? 3.928 3.252 -1.606 1 90 105 ILE A C 1
ATOM 853 O O . ILE A 1 105 ? 4.012 4.48 -1.683 1 90 105 ILE A O 1
ATOM 857 N N . VAL A 1 106 ? 4.695 2.412 -2.238 1 88.31 106 VAL A N 1
ATOM 858 C CA . VAL A 1 106 ? 5.809 2.928 -3.029 1 88.31 106 VAL A CA 1
ATOM 859 C C . VAL A 1 106 ? 5.715 2.396 -4.457 1 88.31 106 VAL A C 1
ATOM 861 O O . VAL A 1 106 ? 5.312 1.252 -4.676 1 88.31 106 VAL A O 1
ATOM 864 N N . ARG A 1 107 ? 6.09 3.217 -5.426 1 82.81 107 ARG A N 1
ATOM 865 C CA . ARG A 1 107 ? 6.066 2.844 -6.836 1 82.81 107 ARG A CA 1
ATOM 866 C C . ARG A 1 107 ? 7.191 1.868 -7.164 1 82.81 107 ARG A C 1
ATOM 868 O O . ARG A 1 107 ? 8.328 2.047 -6.711 1 82.81 107 ARG A O 1
ATOM 875 N N . THR A 1 108 ? 6.773 0.72 -7.785 1 79.69 108 THR A N 1
ATOM 876 C CA . THR A 1 108 ? 7.746 -0.274 -8.219 1 79.69 108 THR A CA 1
ATOM 877 C C . THR A 1 108 ? 8.109 -0.072 -9.688 1 79.69 108 THR A C 1
ATOM 879 O O . THR A 1 108 ? 7.371 -0.504 -10.578 1 79.69 108 THR A O 1
ATOM 882 N N . VAL A 1 109 ? 8.516 1.125 -10.25 1 64.44 109 VAL A N 1
ATOM 883 C CA . VAL A 1 109 ? 8.898 1.316 -11.648 1 64.44 109 VAL A CA 1
ATOM 884 C C . VAL A 1 109 ? 10.352 0.894 -11.852 1 64.44 109 VAL A C 1
ATOM 886 O O . VAL A 1 109 ? 11.172 1.023 -10.938 1 64.44 109 VAL A O 1
ATOM 889 N N . MET B 1 1 ? 38.281 1.079 -25.734 1 25.47 1 MET B N 1
ATOM 890 C CA . MET B 1 1 ? 37.594 0.337 -24.672 1 25.47 1 MET B CA 1
ATOM 891 C C . MET B 1 1 ? 36.469 1.158 -24.094 1 25.47 1 MET B C 1
ATOM 893 O O . MET B 1 1 ? 36.688 2.271 -23.609 1 25.47 1 MET B O 1
ATOM 897 N N . ARG B 1 2 ? 35.188 0.934 -24.516 1 29.52 2 ARG B N 1
ATOM 898 C CA . ARG B 1 2 ? 34 1.801 -24.359 1 29.52 2 ARG B CA 1
ATOM 899 C C . ARG B 1 2 ? 33.531 1.798 -22.906 1 29.52 2 ARG B C 1
ATOM 901 O O . ARG B 1 2 ? 33.312 0.734 -22.328 1 29.52 2 ARG B O 1
ATOM 908 N N . LYS B 1 3 ? 33.875 2.781 -22.062 1 31.73 3 LYS B N 1
ATOM 909 C CA . LYS B 1 3 ? 33.531 3.059 -20.672 1 31.73 3 LYS B CA 1
ATOM 910 C C . LYS B 1 3 ? 32.031 3.07 -20.469 1 31.73 3 LYS B C 1
ATOM 912 O O . LYS B 1 3 ? 31.328 3.854 -21.109 1 31.73 3 LYS B O 1
ATOM 917 N N . GLU B 1 4 ? 31.328 1.93 -20.234 1 30.38 4 GLU B N 1
ATOM 918 C CA . GLU B 1 4 ? 29.891 1.745 -20.016 1 30.38 4 GLU B CA 1
ATOM 919 C C . GLU B 1 4 ? 29.406 2.551 -18.812 1 30.38 4 GLU B C 1
ATOM 921 O O . GLU B 1 4 ? 29.969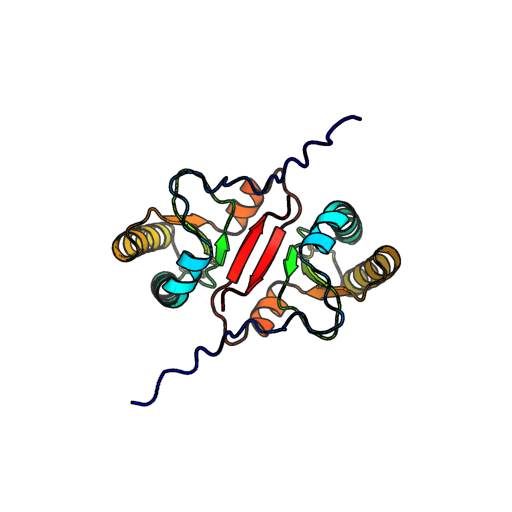 2.441 -17.719 1 30.38 4 GLU B O 1
ATOM 926 N N . ASN B 1 5 ? 29 3.789 -19.062 1 32.22 5 ASN B N 1
ATOM 927 C CA . ASN B 1 5 ? 28.453 4.816 -18.188 1 32.22 5 ASN B CA 1
ATOM 928 C C . ASN B 1 5 ? 27.266 4.297 -17.391 1 32.22 5 ASN B C 1
ATOM 930 O O . ASN B 1 5 ? 26.234 3.939 -17.969 1 32.22 5 ASN B O 1
ATOM 934 N N . HIS B 1 6 ? 27.5 3.389 -16.375 1 33.69 6 HIS B N 1
ATOM 935 C CA . HIS B 1 6 ? 26.516 2.914 -15.422 1 33.69 6 HIS B CA 1
ATOM 936 C C . HIS B 1 6 ? 25.656 4.062 -14.898 1 33.69 6 HIS B C 1
ATOM 938 O O . HIS B 1 6 ? 26.156 4.98 -14.25 1 33.69 6 HIS B O 1
ATOM 944 N N . PHE B 1 7 ? 24.656 4.574 -15.648 1 30.61 7 PHE B N 1
ATOM 945 C CA . PHE B 1 7 ? 23.672 5.578 -15.273 1 30.61 7 PHE B CA 1
ATOM 946 C C . PHE B 1 7 ? 22.922 5.148 -14.023 1 30.61 7 PHE B C 1
ATOM 948 O O . PHE B 1 7 ? 22.172 4.168 -14.047 1 30.61 7 PHE B O 1
ATOM 955 N N . SER B 1 8 ? 23.469 5.055 -12.789 1 34.19 8 SER B N 1
ATOM 956 C CA . SER B 1 8 ? 22.844 4.902 -11.477 1 34.19 8 SER B CA 1
ATOM 957 C C . SER B 1 8 ? 21.672 5.867 -11.305 1 34.19 8 SER B C 1
ATOM 959 O O . SER B 1 8 ? 21.875 7.086 -11.258 1 34.19 8 SER B O 1
ATOM 961 N N . VAL B 1 9 ? 20.625 5.648 -11.969 1 31.03 9 VAL B N 1
ATOM 962 C CA . VAL B 1 9 ? 19.359 6.371 -11.82 1 31.03 9 VAL B CA 1
ATOM 963 C C . VAL B 1 9 ? 19 6.473 -10.344 1 31.03 9 VAL B C 1
ATOM 965 O O . VAL B 1 9 ? 18.172 5.699 -9.844 1 31.03 9 VAL B O 1
ATOM 968 N N . ASN B 1 10 ? 19.844 6.121 -9.414 1 34.66 10 ASN B N 1
ATOM 969 C CA . ASN B 1 10 ? 19.484 6.668 -8.109 1 34.66 10 ASN B CA 1
ATOM 970 C C . ASN B 1 10 ? 18.969 8.102 -8.227 1 34.66 10 ASN B C 1
ATOM 972 O O . ASN B 1 10 ? 19.766 9.047 -8.195 1 34.66 10 ASN B O 1
ATOM 976 N N . ALA B 1 11 ? 18.375 8.484 -9.367 1 32.78 11 ALA B N 1
ATOM 977 C CA . ALA B 1 11 ? 17.859 9.844 -9.5 1 32.78 11 ALA B CA 1
ATOM 978 C C . ALA B 1 11 ? 17.375 10.383 -8.156 1 32.78 11 ALA B C 1
ATOM 980 O O . ALA B 1 11 ? 16.734 9.656 -7.387 1 32.78 11 ALA B O 1
ATOM 981 N N . MET B 1 12 ? 18.094 11.148 -7.508 1 32.88 12 MET B N 1
ATOM 982 C CA . MET B 1 12 ? 17.766 12.227 -6.582 1 32.88 12 MET B CA 1
ATOM 983 C C . MET B 1 12 ? 16.359 12.773 -6.867 1 32.88 12 MET B C 1
ATOM 985 O O . MET B 1 12 ? 16.219 13.867 -7.402 1 32.88 12 MET B O 1
ATOM 989 N N . HIS B 1 13 ? 15.578 12.07 -7.613 1 40.56 13 HIS B N 1
ATOM 990 C CA . HIS B 1 13 ? 14.297 12.672 -7.984 1 40.56 13 HIS B CA 1
ATOM 991 C C . HIS B 1 13 ? 13.578 13.227 -6.758 1 40.56 13 HIS B C 1
ATOM 993 O O . HIS B 1 13 ? 12.562 12.672 -6.324 1 40.56 13 HIS B O 1
ATOM 999 N N . GLN B 1 14 ? 14.172 13.062 -5.582 1 44.41 14 GLN B N 1
ATOM 1000 C CA . GLN B 1 14 ? 13.398 13.82 -4.602 1 44.41 14 GLN B CA 1
ATOM 1001 C C . GLN B 1 14 ? 13.055 15.211 -5.125 1 44.41 14 GLN B C 1
ATOM 1003 O O . GLN B 1 14 ? 13.945 16.016 -5.375 1 44.41 14 GLN B O 1
ATOM 1008 N N . THR B 1 15 ? 12.211 15.25 -6.203 1 49.66 15 THR B N 1
ATOM 1009 C CA . THR B 1 15 ? 11.742 16.594 -6.516 1 49.66 15 THR B CA 1
ATOM 1010 C C . THR B 1 15 ? 11.695 17.453 -5.258 1 49.66 15 THR B C 1
ATOM 1012 O O . THR B 1 15 ? 11.578 16.938 -4.145 1 49.66 15 THR B O 1
ATOM 1015 N N . GLN B 1 16 ? 12.07 18.672 -5.383 1 57.19 16 GLN B N 1
ATOM 1016 C CA . GLN B 1 16 ? 11.961 19.766 -4.418 1 57.19 16 GLN B CA 1
ATOM 1017 C C . GLN B 1 16 ? 10.562 19.844 -3.822 1 57.19 16 GLN B C 1
ATOM 1019 O O . GLN B 1 16 ? 9.57 19.766 -4.547 1 57.19 16 GLN B O 1
ATOM 1024 N N . GLY B 1 17 ? 10.367 19.344 -2.611 1 73.12 17 GLY B N 1
ATOM 1025 C CA . GLY B 1 17 ? 9.242 19.609 -1.725 1 73.12 17 GLY B CA 1
ATOM 1026 C C . GLY B 1 17 ? 8.617 18.344 -1.165 1 73.12 17 GLY B C 1
ATOM 1027 O O . GLY B 1 17 ? 7.898 18.391 -0.163 1 73.12 17 GLY B O 1
ATOM 1028 N N . LYS B 1 18 ? 8.992 17.172 -1.815 1 86.12 18 LYS B N 1
ATOM 1029 C CA . LYS B 1 18 ? 8.359 15.969 -1.275 1 86.12 18 LYS B CA 1
ATOM 1030 C C . LYS B 1 18 ? 9.078 15.492 -0.013 1 86.12 18 LYS B C 1
ATOM 1032 O O . LYS B 1 18 ? 10.305 15.43 0.024 1 86.12 18 LYS B O 1
ATOM 1037 N N . VAL B 1 19 ? 8.219 15.141 0.951 1 91.19 19 VAL B N 1
ATOM 1038 C CA . VAL B 1 19 ? 8.789 14.625 2.191 1 91.19 19 VAL B CA 1
ATOM 1039 C C . VAL B 1 19 ? 9.234 13.18 1.998 1 91.19 19 VAL B C 1
ATOM 1041 O O . VAL B 1 19 ? 8.711 12.477 1.134 1 91.19 19 VAL B O 1
ATOM 1044 N N . SER B 1 20 ? 10.203 12.742 2.736 1 89.44 20 SER B N 1
ATOM 1045 C CA . SER B 1 20 ? 10.742 11.383 2.641 1 89.44 20 SER B CA 1
ATOM 1046 C C . SER B 1 20 ? 9.852 10.383 3.365 1 89.44 20 SER B C 1
ATOM 1048 O O . SER B 1 20 ? 9.023 10.766 4.195 1 89.44 20 SER B O 1
ATOM 1050 N N . LEU B 1 21 ? 10.102 9.156 3.016 1 90.62 21 LEU B N 1
ATOM 1051 C CA . LEU B 1 21 ? 9.5 8.078 3.785 1 90.62 21 LEU B CA 1
ATOM 1052 C C . LEU B 1 21 ? 9.891 8.172 5.258 1 90.62 21 LEU B C 1
ATOM 1054 O O . LEU B 1 21 ? 9.062 7.918 6.141 1 90.62 21 LEU B O 1
ATOM 1058 N N . GLN B 1 22 ? 11.109 8.516 5.516 1 91.25 22 GLN B N 1
ATOM 1059 C CA . GLN B 1 22 ? 11.578 8.664 6.887 1 91.25 22 GLN B CA 1
ATOM 1060 C C . GLN B 1 22 ? 10.781 9.727 7.633 1 91.25 22 GLN B C 1
ATOM 1062 O O . GLN B 1 22 ? 10.43 9.539 8.797 1 91.25 22 GLN B O 1
ATOM 1067 N N . PHE B 1 23 ? 10.562 10.82 6.945 1 94.31 23 PHE B N 1
ATOM 1068 C CA . PHE B 1 23 ? 9.734 11.859 7.547 1 94.31 23 PHE B CA 1
ATOM 1069 C C . PHE B 1 23 ? 8.367 11.312 7.934 1 94.31 23 PHE B C 1
ATOM 1071 O O . PHE B 1 23 ? 7.898 11.531 9.055 1 94.31 23 PHE B O 1
ATOM 1078 N N . ALA B 1 24 ? 7.73 10.586 7.039 1 93.88 24 ALA B N 1
ATOM 1079 C CA . ALA B 1 24 ? 6.41 10.016 7.297 1 93.88 24 ALA B CA 1
ATOM 1080 C C . ALA B 1 24 ? 6.449 9.055 8.484 1 93.88 24 ALA B C 1
ATOM 1082 O O . ALA B 1 24 ? 5.535 9.047 9.312 1 93.88 24 ALA B O 1
ATOM 1083 N N . ARG B 1 25 ? 7.508 8.336 8.562 1 91 25 ARG B N 1
ATOM 1084 C CA . ARG B 1 25 ? 7.676 7.375 9.648 1 91 25 ARG B CA 1
ATOM 1085 C C . ARG B 1 25 ? 7.793 8.086 10.992 1 91 25 ARG B C 1
ATOM 1087 O O . ARG B 1 25 ? 7.188 7.668 11.977 1 91 25 ARG B O 1
ATOM 1094 N N . GLU B 1 26 ? 8.469 9.102 11.031 1 93.75 26 GLU B N 1
ATOM 1095 C CA . GLU B 1 26 ? 8.711 9.852 12.258 1 93.75 26 GLU B CA 1
ATOM 1096 C C . GLU B 1 26 ? 7.434 10.523 12.75 1 93.75 26 GLU B C 1
ATOM 1098 O O . GLU B 1 26 ? 7.285 10.789 13.945 1 93.75 26 GLU B O 1
ATOM 1103 N N . HIS B 1 27 ? 6.543 10.742 11.844 1 95.75 27 HIS B N 1
ATOM 1104 C CA . HIS B 1 27 ? 5.316 11.445 12.211 1 95.75 27 HIS B CA 1
ATOM 1105 C C . HIS B 1 27 ? 4.105 10.523 12.117 1 95.75 27 HIS B C 1
ATOM 1107 O O . HIS B 1 27 ? 2.963 10.992 12.125 1 95.75 27 HIS B O 1
ATOM 1113 N N . ALA B 1 28 ? 4.395 9.297 12.141 1 94.81 28 ALA B N 1
ATOM 1114 C CA . ALA B 1 28 ? 3.342 8.297 11.953 1 94.81 28 ALA B CA 1
ATOM 1115 C C . ALA B 1 28 ? 2.285 8.398 13.047 1 94.81 28 ALA B C 1
ATOM 1117 O O . ALA B 1 28 ? 1.085 8.352 12.773 1 94.81 28 ALA B O 1
ATOM 1118 N N . GLU B 1 29 ? 2.734 8.57 14.266 1 94.12 29 GLU B N 1
ATOM 1119 C CA . GLU B 1 29 ? 1.791 8.641 15.375 1 94.12 29 GLU B CA 1
ATOM 1120 C C . GLU B 1 29 ? 0.858 9.836 15.242 1 94.12 29 GLU B C 1
ATOM 1122 O O . GLU B 1 29 ? -0.352 9.719 15.445 1 94.12 29 GLU B O 1
ATOM 1127 N N . GLU B 1 30 ? 1.43 10.891 14.891 1 96.56 30 GLU B N 1
ATOM 1128 C CA . GLU B 1 30 ? 0.642 12.109 14.727 1 96.56 30 GLU B CA 1
ATOM 1129 C C . GLU B 1 30 ? -0.314 11.992 13.539 1 96.56 30 GLU B C 1
ATOM 1131 O O . GLU B 1 30 ? -1.479 12.383 13.633 1 96.56 30 GLU B O 1
ATOM 1136 N N . ILE B 1 31 ? 0.127 11.477 12.461 1 97.38 31 ILE B N 1
ATOM 1137 C CA . ILE B 1 31 ? -0.688 11.281 11.266 1 97.38 31 ILE B CA 1
ATOM 1138 C C . ILE B 1 31 ? -1.87 10.375 11.586 1 97.38 31 ILE B C 1
ATOM 1140 O O . ILE B 1 31 ? -3.016 10.695 11.266 1 97.38 31 ILE B O 1
ATOM 1144 N N . VAL B 1 32 ? -1.579 9.336 12.273 1 95.69 32 VAL B N 1
ATOM 1145 C CA . VAL B 1 32 ? -2.613 8.367 12.617 1 95.69 32 VAL B CA 1
ATOM 1146 C C . VAL B 1 32 ? -3.643 9.016 13.539 1 95.69 32 VAL B C 1
ATOM 1148 O O . VAL B 1 32 ? -4.852 8.867 13.336 1 95.69 32 VAL B O 1
ATOM 1151 N N . ARG B 1 33 ? -3.146 9.703 14.508 1 96.94 33 ARG B N 1
ATOM 1152 C CA . ARG B 1 33 ? -4.043 10.352 15.461 1 96.94 33 ARG B CA 1
ATOM 1153 C C . ARG B 1 33 ? -4.984 11.32 14.758 1 96.94 33 ARG B C 1
ATOM 1155 O O . ARG B 1 33 ? -6.203 11.258 14.938 1 96.94 33 ARG B O 1
ATOM 1162 N N . VAL B 1 34 ? -4.469 12.18 13.977 1 98.19 34 VAL B N 1
ATOM 1163 C CA . VAL B 1 34 ? -5.254 13.227 13.336 1 98.19 34 VAL B CA 1
ATOM 1164 C C . VAL B 1 34 ? -6.254 12.602 12.367 1 98.19 34 VAL B C 1
ATOM 1166 O O . VAL B 1 34 ? -7.43 12.984 12.344 1 98.19 34 VAL B O 1
ATOM 1169 N N . THR B 1 35 ? -5.805 11.688 11.539 1 97.38 35 THR B N 1
ATOM 1170 C CA . THR B 1 35 ? -6.715 11.078 10.578 1 97.38 35 THR B CA 1
ATOM 1171 C C . THR B 1 35 ? -7.859 10.359 11.289 1 97.38 35 THR B C 1
ATOM 1173 O O . THR B 1 35 ? -9.023 10.516 10.914 1 97.38 35 THR B O 1
ATOM 1176 N N . HIS B 1 36 ? -7.531 9.711 12.352 1 96 36 HIS B N 1
ATOM 1177 C CA . HIS B 1 36 ? -8.547 8.977 13.102 1 96 36 HIS B CA 1
ATOM 1178 C C . HIS B 1 36 ? -9.586 9.922 13.695 1 96 36 HIS B C 1
ATOM 1180 O O . HIS B 1 36 ? -10.781 9.641 13.656 1 96 36 HIS B O 1
ATOM 1186 N N . GLU B 1 37 ? -9.109 10.992 14.195 1 97.38 37 GLU B N 1
ATOM 1187 C CA . GLU B 1 37 ? -9.992 11.977 14.797 1 97.38 37 GLU B CA 1
ATOM 1188 C C . GLU B 1 37 ? -10.992 12.523 13.781 1 97.38 37 GLU B C 1
ATOM 1190 O O . GLU B 1 37 ? -12.062 13.016 14.148 1 97.38 37 GLU B O 1
ATOM 1195 N N . HIS B 1 38 ? -10.695 12.414 12.531 1 97.69 38 HIS B N 1
ATOM 1196 C CA . HIS B 1 38 ? -11.57 12.945 11.484 1 97.69 38 HIS B CA 1
ATOM 1197 C C . HIS B 1 38 ? -12.266 11.828 10.727 1 97.69 38 HIS B C 1
ATOM 1199 O O . HIS B 1 38 ? -12.773 12.039 9.625 1 97.69 38 HIS B O 1
ATOM 1205 N N . GLY B 1 39 ? -12.164 10.68 11.258 1 96.75 39 GLY B N 1
ATOM 1206 C CA . GLY B 1 39 ? -12.922 9.578 10.688 1 96.75 39 GLY B CA 1
ATOM 1207 C C . GLY B 1 39 ? -12.234 8.938 9.5 1 96.75 39 GLY B C 1
ATOM 1208 O O . GLY B 1 39 ? -12.891 8.32 8.648 1 96.75 39 GLY B O 1
ATOM 1209 N N . LEU B 1 40 ? -10.953 9.117 9.359 1 96.19 40 LEU B N 1
ATOM 1210 C CA . LEU B 1 40 ? -10.125 8.539 8.305 1 96.19 40 LEU B CA 1
ATOM 1211 C C . LEU B 1 40 ? -9.227 7.445 8.859 1 96.19 40 LEU B C 1
ATOM 1213 O O . LEU B 1 40 ? -8.328 7.719 9.656 1 96.19 40 LEU B O 1
ATOM 1217 N N . GLU B 1 41 ? -9.461 6.266 8.297 1 91.75 41 GLU B N 1
ATOM 1218 C CA . GLU B 1 41 ? -8.773 5.102 8.859 1 91.75 41 GLU B CA 1
ATOM 1219 C C . GLU B 1 41 ? -7.602 4.676 7.984 1 91.75 41 GLU B C 1
ATOM 1221 O O . GLU B 1 41 ? -7.535 5.027 6.805 1 91.75 41 GLU B O 1
ATOM 1226 N N . GLU B 1 42 ? -6.621 4.039 8.625 1 87.94 42 GLU B N 1
ATOM 1227 C CA . GLU B 1 42 ? -5.516 3.334 7.98 1 87.94 42 GLU B CA 1
ATOM 1228 C C . GLU B 1 42 ? -4.754 4.254 7.027 1 87.94 42 GLU B C 1
ATOM 1230 O O . GLU B 1 42 ? -4.594 3.938 5.848 1 87.94 42 GLU B O 1
ATOM 1235 N N . PRO B 1 43 ? -4.262 5.348 7.621 1 94.12 43 PRO B N 1
ATOM 1236 C CA . PRO B 1 43 ? -3.436 6.168 6.734 1 94.12 43 PRO B CA 1
ATOM 1237 C C . PRO B 1 43 ? -2.17 5.449 6.273 1 94.12 43 PRO B C 1
ATOM 1239 O O . PRO B 1 43 ? -1.53 4.75 7.062 1 94.12 43 PRO B O 1
ATOM 1242 N N . ARG B 1 44 ? -1.893 5.613 4.93 1 92.81 44 ARG B N 1
ATOM 1243 C CA . ARG B 1 44 ? -0.666 5.094 4.336 1 92.81 44 ARG B CA 1
ATOM 1244 C C . ARG B 1 44 ? 0.08 6.188 3.576 1 92.81 44 ARG B C 1
ATOM 1246 O O . ARG B 1 44 ? -0.537 7.004 2.887 1 92.81 44 ARG B O 1
ATOM 1253 N N . TYR B 1 45 ? 1.363 6.176 3.699 1 95.25 45 TYR B N 1
ATOM 1254 C CA . TYR B 1 45 ? 2.223 7.078 2.941 1 95.25 45 TYR B CA 1
ATOM 1255 C C . TYR B 1 45 ? 2.316 6.648 1.483 1 95.25 45 TYR B C 1
ATOM 1257 O O . TYR B 1 45 ? 2.557 5.473 1.191 1 95.25 45 TYR B O 1
ATOM 1265 N N . VAL B 1 46 ? 2.072 7.582 0.572 1 93 46 VAL B N 1
ATOM 1266 C CA . VAL B 1 46 ? 2.193 7.285 -0.851 1 93 46 VAL B CA 1
ATOM 1267 C C . VAL B 1 46 ? 3.395 8.023 -1.434 1 93 46 VAL B C 1
ATOM 1269 O O . VAL B 1 46 ? 3.43 9.258 -1.442 1 93 46 VAL B O 1
ATOM 1272 N N . ASP B 1 47 ? 4.309 7.316 -2.027 1 89.94 47 ASP B N 1
ATOM 1273 C CA . ASP B 1 47 ? 5.578 7.898 -2.463 1 89.94 47 ASP B CA 1
ATOM 1274 C C . ASP B 1 47 ? 5.438 8.562 -3.832 1 89.94 47 ASP B C 1
ATOM 1276 O O . ASP B 1 47 ? 6.289 9.352 -4.234 1 89.94 47 ASP B O 1
ATOM 1280 N N . TYR B 1 48 ? 4.469 8.25 -4.574 1 86.19 48 TYR B N 1
ATOM 1281 C CA . TYR B 1 48 ? 4.277 8.773 -5.922 1 86.19 48 TYR B CA 1
ATOM 1282 C C . TYR B 1 48 ? 3.014 9.617 -6.008 1 86.19 48 TYR B C 1
ATOM 1284 O O . TYR B 1 48 ? 2.281 9.555 -7 1 86.19 48 TYR B O 1
ATOM 1292 N N . GLY B 1 49 ? 2.805 10.344 -5.039 1 85.19 49 GLY B N 1
ATOM 1293 C CA . GLY B 1 49 ? 1.66 11.242 -5 1 85.19 49 GLY B CA 1
ATOM 1294 C C . GLY B 1 49 ? 1.827 12.461 -5.895 1 85.19 49 GLY B C 1
ATOM 1295 O O . GLY B 1 49 ? 2.797 12.547 -6.648 1 85.19 49 GLY B O 1
ATOM 1296 N N . ASP B 1 50 ? 0.74 13.289 -5.871 1 86.12 50 ASP B N 1
ATOM 1297 C CA . ASP B 1 50 ? 0.747 14.547 -6.613 1 86.12 50 ASP B CA 1
ATOM 1298 C C . ASP B 1 50 ? 1.944 15.414 -6.223 1 86.12 50 ASP B C 1
ATOM 1300 O O . ASP B 1 50 ? 2.146 15.703 -5.043 1 86.12 50 ASP B O 1
ATOM 1304 N N . PRO B 1 51 ? 2.779 15.836 -7.262 1 88.88 51 PRO B N 1
ATOM 1305 C CA . PRO B 1 51 ? 3.982 16.609 -6.961 1 88.88 51 PRO B CA 1
ATOM 1306 C C . PRO B 1 51 ? 3.664 17.984 -6.387 1 88.88 51 PRO B C 1
ATOM 1308 O O . PRO B 1 51 ? 4.551 18.656 -5.848 1 88.88 51 PRO B O 1
ATOM 1311 N N . LYS B 1 52 ? 2.477 18.391 -6.422 1 92.38 52 LYS B N 1
ATOM 1312 C CA . LYS B 1 52 ? 2.049 19.672 -5.879 1 92.38 52 LYS B CA 1
ATOM 1313 C C . LYS B 1 52 ? 2.086 19.656 -4.352 1 92.38 52 LYS B C 1
ATOM 1315 O O . LYS B 1 52 ? 2.133 20.719 -3.723 1 92.38 52 LYS B O 1
ATOM 1320 N N . TYR B 1 53 ? 2.012 18.562 -3.818 1 94.06 53 TYR B N 1
ATOM 1321 C CA . TYR B 1 53 ? 1.942 18.422 -2.369 1 94.06 53 TYR B CA 1
ATOM 1322 C C . TYR B 1 53 ? 3.191 17.734 -1.829 1 94.06 53 TYR B C 1
ATOM 1324 O O . TYR B 1 53 ? 3.744 16.844 -2.473 1 94.06 53 TYR B O 1
ATOM 1332 N N . ASP B 1 54 ? 3.615 18.125 -0.604 1 96.19 54 ASP B N 1
ATOM 1333 C CA . ASP B 1 54 ? 4.785 17.547 0.052 1 96.19 54 ASP B CA 1
ATOM 1334 C C . ASP B 1 54 ? 4.52 16.125 0.5 1 96.19 54 ASP B C 1
ATOM 1336 O O . ASP B 1 54 ? 5.426 15.281 0.498 1 96.19 54 ASP B O 1
ATOM 1340 N N . LEU B 1 55 ? 3.396 15.797 0.924 1 96.5 55 LEU B N 1
ATOM 1341 C CA . LEU B 1 55 ? 3.008 14.516 1.501 1 96.5 55 LEU B CA 1
ATOM 1342 C C . LEU B 1 55 ? 1.666 14.055 0.944 1 96.5 55 LEU B C 1
ATOM 1344 O O . LEU B 1 55 ? 0.694 14.812 0.945 1 96.5 55 LEU B O 1
ATOM 1348 N N . THR B 1 56 ? 1.65 12.852 0.466 1 95.75 56 THR B N 1
ATOM 1349 C CA . THR B 1 56 ? 0.405 12.227 0.035 1 95.75 56 THR B CA 1
ATOM 1350 C C . THR B 1 56 ? 0.086 11.008 0.895 1 95.75 56 THR B C 1
ATOM 1352 O O . THR B 1 56 ? 0.948 10.156 1.116 1 95.75 56 THR B O 1
ATOM 1355 N N . LEU B 1 57 ? -1.133 10.984 1.399 1 96.5 57 LEU B N 1
ATOM 1356 C CA . LEU B 1 57 ? -1.611 9.883 2.225 1 96.5 57 LEU B CA 1
ATOM 1357 C C . LEU B 1 57 ? -2.809 9.195 1.573 1 96.5 57 LEU B C 1
ATOM 1359 O O . LEU B 1 57 ? -3.723 9.867 1.087 1 96.5 57 LEU B O 1
ATOM 1363 N N . LEU B 1 58 ? -2.785 7.906 1.539 1 93.75 58 LEU B N 1
ATOM 1364 C CA . LEU B 1 58 ? -3.963 7.105 1.23 1 93.75 58 LEU B CA 1
ATOM 1365 C C . LEU B 1 58 ? -4.738 6.766 2.5 1 93.75 58 LEU B C 1
ATOM 1367 O O . LEU B 1 58 ? -4.152 6.328 3.492 1 93.75 58 LEU B O 1
ATOM 1371 N N . VAL B 1 59 ? -6.043 7.02 2.486 1 94.62 59 VAL B N 1
ATOM 1372 C CA . VAL B 1 59 ? -6.832 6.738 3.682 1 94.62 59 VAL B CA 1
ATOM 1373 C C . VAL B 1 59 ? -8.094 5.973 3.297 1 94.62 59 VAL B C 1
ATOM 1375 O O . VAL B 1 59 ? -8.453 5.895 2.119 1 94.62 59 VAL B O 1
ATOM 1378 N N . ARG B 1 60 ? -8.711 5.371 4.336 1 91.25 60 ARG B N 1
ATOM 1379 C CA . ARG B 1 60 ? -10.023 4.738 4.234 1 91.25 60 ARG B CA 1
ATOM 1380 C C . ARG B 1 60 ? -11.062 5.492 5.059 1 91.25 60 ARG B C 1
ATOM 1382 O O . ARG B 1 60 ? -11.086 5.383 6.285 1 91.25 60 ARG B O 1
ATOM 1389 N N . PRO B 1 61 ? -11.93 6.172 4.32 1 95.19 61 PRO B N 1
ATOM 1390 C CA . PRO B 1 61 ? -12.969 6.863 5.086 1 95.19 61 PRO B CA 1
ATOM 1391 C C . PRO B 1 61 ? -13.992 5.902 5.688 1 95.19 61 PRO B C 1
ATOM 1393 O O . PRO B 1 61 ? -14.344 4.898 5.062 1 95.19 61 PRO B O 1
ATOM 1396 N N . ASN B 1 62 ? -14.43 6.258 6.902 1 93.44 62 ASN B N 1
ATOM 1397 C CA . ASN B 1 62 ? -15.547 5.484 7.445 1 93.44 62 ASN B CA 1
ATOM 1398 C C . ASN B 1 62 ? -16.875 5.941 6.867 1 93.44 62 ASN B C 1
ATOM 1400 O O . ASN B 1 62 ? -16.922 6.848 6.031 1 93.44 62 ASN B O 1
ATOM 1404 N N . THR B 1 63 ? -17.969 5.309 7.242 1 91.81 63 THR B N 1
ATOM 1405 C CA . THR B 1 63 ? -19.281 5.523 6.633 1 91.81 63 THR B CA 1
ATOM 1406 C C . THR B 1 63 ? -19.797 6.926 6.941 1 91.81 63 THR B C 1
ATOM 1408 O O . THR B 1 63 ? -20.656 7.441 6.23 1 91.81 63 THR B O 1
ATOM 1411 N N . ASN B 1 64 ? -19.266 7.66 7.902 1 93.38 64 ASN B N 1
ATOM 1412 C CA . ASN B 1 64 ? -19.766 8.961 8.336 1 93.38 64 ASN B CA 1
ATOM 1413 C C . ASN B 1 64 ? -18.828 10.086 7.93 1 93.38 64 ASN B C 1
ATOM 1415 O O . ASN B 1 64 ? -19.078 11.258 8.227 1 93.38 64 ASN B O 1
ATOM 1419 N N . THR B 1 65 ? -17.781 9.734 7.234 1 95.25 65 THR B N 1
ATOM 1420 C CA . THR B 1 65 ? -16.766 10.734 6.902 1 95.25 65 THR B CA 1
ATOM 1421 C C . THR B 1 65 ? -17.188 11.539 5.676 1 95.25 65 THR B C 1
ATOM 1423 O O . THR B 1 65 ? -17.609 10.969 4.664 1 95.25 65 THR B O 1
ATOM 1426 N N . SER B 1 66 ? -17.141 12.867 5.738 1 94.69 66 SER B N 1
ATOM 1427 C CA . SER B 1 66 ? -17.5 13.75 4.633 1 94.69 66 SER B CA 1
ATOM 1428 C C . SER B 1 66 ? -16.281 14.406 4.02 1 94.69 66 SER B C 1
ATOM 1430 O O . SER B 1 66 ? -15.164 14.25 4.531 1 94.69 66 SER B O 1
ATOM 1432 N N . LEU B 1 67 ? -16.516 15.133 2.924 1 94.5 67 LEU B N 1
ATOM 1433 C CA . LEU B 1 67 ? -15.438 15.867 2.283 1 94.5 67 LEU B CA 1
ATOM 1434 C C . LEU B 1 67 ? -14.891 16.953 3.213 1 94.5 67 LEU B C 1
ATOM 1436 O O . LEU B 1 67 ? -13.695 17.25 3.189 1 94.5 67 LEU B O 1
ATOM 1440 N N . LEU B 1 68 ? -15.773 17.5 4.047 1 96.5 68 LEU B N 1
ATOM 1441 C CA . LEU B 1 68 ? -15.32 18.5 5.004 1 96.5 68 LEU B CA 1
ATOM 1442 C C . LEU B 1 68 ? -14.359 17.875 6.02 1 96.5 68 LEU B C 1
ATOM 1444 O O . LEU B 1 68 ? -13.398 18.516 6.438 1 96.5 68 LEU B O 1
ATOM 1448 N N . ASP B 1 69 ? -14.648 16.625 6.414 1 97.44 69 ASP B N 1
ATOM 1449 C CA . ASP B 1 69 ? -13.758 15.914 7.324 1 97.44 69 ASP B CA 1
ATOM 1450 C C . ASP B 1 69 ? -12.375 15.727 6.703 1 97.44 69 ASP B C 1
ATOM 1452 O O . ASP B 1 69 ? -11.359 15.875 7.379 1 97.44 69 ASP B O 1
ATOM 1456 N N . LEU B 1 70 ? -12.367 15.398 5.414 1 96.69 70 LEU B N 1
ATOM 1457 C CA . LEU B 1 70 ? -11.102 15.219 4.707 1 96.69 70 LEU B CA 1
ATOM 1458 C C . LEU B 1 70 ? -10.305 16.516 4.684 1 96.69 70 LEU B C 1
ATOM 1460 O O . LEU B 1 70 ? -9.117 16.531 5.023 1 96.69 70 LEU B O 1
ATOM 1464 N N . THR B 1 71 ? -10.922 17.531 4.293 1 97.5 71 THR B N 1
ATOM 1465 C CA . THR B 1 71 ? -10.25 18.828 4.207 1 97.5 71 THR B CA 1
ATOM 1466 C C . THR B 1 71 ? -9.766 19.266 5.582 1 97.5 71 THR B C 1
ATOM 1468 O O . THR B 1 71 ? -8.656 19.797 5.715 1 97.5 71 THR B O 1
ATOM 1471 N N . ALA B 1 72 ? -10.641 19.062 6.598 1 98.19 72 ALA B N 1
ATOM 1472 C CA . ALA B 1 72 ? -10.266 19.422 7.961 1 98.19 72 ALA B CA 1
ATOM 1473 C C . ALA B 1 72 ? -9.023 18.656 8.406 1 98.19 72 ALA B C 1
ATOM 1475 O O . ALA B 1 72 ? -8.125 19.234 9.031 1 98.19 72 ALA B O 1
ATOM 1476 N N . ALA B 1 73 ? -8.961 17.422 8.086 1 98.44 73 ALA B N 1
ATOM 1477 C CA . ALA B 1 73 ? -7.793 16.609 8.414 1 98.44 73 ALA B CA 1
ATOM 1478 C C . ALA B 1 73 ? -6.543 17.141 7.715 1 98.44 73 ALA B C 1
ATOM 1480 O O . ALA B 1 73 ? -5.469 17.203 8.312 1 98.44 73 ALA B O 1
ATOM 1481 N N . MET B 1 74 ? -6.723 17.5 6.422 1 98.25 74 MET B N 1
ATOM 1482 C CA . MET B 1 74 ? -5.602 18.031 5.656 1 98.25 74 MET B CA 1
ATOM 1483 C C . MET B 1 74 ? -5.078 19.328 6.285 1 98.25 74 MET B C 1
ATOM 1485 O O . MET B 1 74 ? -3.871 19.469 6.492 1 98.25 74 MET B O 1
ATOM 1489 N N . VAL B 1 75 ? -5.969 20.203 6.672 1 98.44 75 VAL B N 1
ATOM 1490 C CA . VAL B 1 75 ? -5.594 21.484 7.258 1 98.44 75 VAL B CA 1
ATOM 1491 C C . VAL B 1 75 ? -4.875 21.266 8.586 1 98.44 75 VAL B C 1
ATOM 1493 O O . VAL B 1 75 ? -3.822 21.859 8.836 1 98.44 75 VAL B O 1
ATOM 1496 N N . GLU B 1 76 ? -5.391 20.422 9.352 1 98.75 76 GLU B N 1
ATOM 1497 C CA . GLU B 1 76 ? -4.781 20.156 10.648 1 98.75 76 GLU B CA 1
ATOM 1498 C C . GLU B 1 76 ? -3.4 19.531 10.492 1 98.75 76 GLU B C 1
ATOM 1500 O O . GLU B 1 76 ? -2.453 19.906 11.18 1 98.75 76 GLU B O 1
ATOM 1505 N N . LEU B 1 77 ? -3.289 18.547 9.641 1 98.56 77 LEU B N 1
ATOM 1506 C CA . LEU B 1 77 ? -1.989 17.922 9.398 1 98.56 77 LEU B CA 1
ATOM 1507 C C . LEU B 1 77 ? -0.982 18.953 8.898 1 98.56 77 LEU B C 1
ATOM 1509 O O . LEU B 1 77 ? 0.179 18.938 9.312 1 98.56 77 LEU B O 1
ATOM 1513 N N . GLU B 1 78 ? -1.395 19.781 7.988 1 98.44 78 GLU B N 1
ATOM 1514 C CA . GLU B 1 78 ? -0.497 20.812 7.453 1 98.44 78 GLU B CA 1
ATOM 1515 C C . GLU B 1 78 ? -0.011 21.75 8.555 1 98.44 78 GLU B C 1
ATOM 1517 O O . GLU B 1 78 ? 1.166 22.109 8.594 1 98.44 78 GLU B O 1
ATOM 1522 N N . ASP B 1 79 ? -0.939 22.094 9.438 1 98.12 79 ASP B N 1
ATOM 1523 C CA . ASP B 1 79 ? -0.586 22.969 10.555 1 98.12 79 ASP B CA 1
ATOM 1524 C C . ASP B 1 79 ? 0.434 22.297 11.477 1 98.12 79 ASP B C 1
ATOM 1526 O O . ASP B 1 79 ? 1.336 22.953 11.992 1 98.12 79 ASP B O 1
ATOM 1530 N N . ARG B 1 80 ? 0.343 21.047 11.594 1 97.94 80 ARG B N 1
ATOM 1531 C CA . ARG B 1 80 ? 1.171 20.328 12.555 1 97.94 80 ARG B CA 1
ATOM 1532 C C . ARG B 1 80 ? 2.496 19.906 11.922 1 97.94 80 ARG B C 1
ATOM 1534 O O . ARG B 1 80 ? 3.539 19.938 12.586 1 97.94 80 ARG B O 1
ATOM 1541 N N . LEU B 1 81 ? 2.453 19.531 10.688 1 97.5 81 LEU B N 1
ATOM 1542 C CA . LEU B 1 81 ? 3.635 18.984 10.039 1 97.5 81 LEU B CA 1
ATOM 1543 C C . LEU B 1 81 ? 4.418 20.078 9.32 1 97.5 81 LEU B C 1
ATOM 1545 O O . LEU B 1 81 ? 5.582 19.875 8.961 1 97.5 81 LEU B O 1
ATOM 1549 N N . HIS B 1 82 ? 3.777 21.188 9.047 1 97.38 82 HIS B N 1
ATOM 1550 C CA . HIS B 1 82 ? 4.379 22.312 8.344 1 97.38 82 HIS B CA 1
ATOM 1551 C C . HIS B 1 82 ? 4.793 21.922 6.934 1 97.38 82 HIS B C 1
ATOM 1553 O O . HIS B 1 82 ? 5.867 22.312 6.469 1 97.38 82 HIS B O 1
ATOM 1559 N N . HIS B 1 83 ? 4.023 21.094 6.344 1 97.31 83 HIS B N 1
ATOM 1560 C CA . HIS B 1 83 ? 4.102 20.656 4.953 1 97.31 83 HIS B CA 1
ATOM 1561 C C . HIS B 1 83 ? 2.719 20.594 4.316 1 97.31 83 HIS B C 1
ATOM 1563 O O . HIS B 1 83 ? 1.722 20.375 5.008 1 97.31 83 HIS B O 1
ATOM 1569 N N . THR B 1 84 ? 2.697 20.766 2.988 1 97.12 84 THR B N 1
ATOM 1570 C CA . THR B 1 84 ? 1.439 20.547 2.285 1 97.12 84 THR B CA 1
ATOM 1571 C C . THR B 1 84 ? 1.079 19.062 2.264 1 97.12 84 THR B C 1
ATOM 1573 O O . THR B 1 84 ? 1.96 18.203 2.156 1 97.12 84 THR B O 1
ATOM 1576 N N . VAL B 1 85 ? -0.21 18.828 2.51 1 97.88 85 VAL B N 1
ATOM 1577 C CA . VAL B 1 85 ? -0.683 17.453 2.6 1 97.88 85 VAL B CA 1
ATOM 1578 C C . VAL B 1 85 ? -1.84 17.234 1.626 1 97.88 85 VAL B C 1
ATOM 1580 O O . VAL B 1 85 ? -2.74 18.078 1.528 1 97.88 85 VAL B O 1
ATOM 1583 N N . PHE B 1 86 ? -1.798 16.094 0.884 1 96.69 86 PHE B N 1
ATOM 1584 C CA . PHE B 1 86 ? -2.875 15.633 0.013 1 96.69 86 PHE B CA 1
ATOM 1585 C C . PHE B 1 86 ? -3.383 14.266 0.451 1 96.69 86 PHE B C 1
ATOM 1587 O O . PHE B 1 86 ? -2.598 13.328 0.618 1 96.69 86 PHE B O 1
ATOM 1594 N N . ILE B 1 87 ? -4.613 14.211 0.768 1 97.06 87 ILE B N 1
ATOM 1595 C CA . ILE B 1 87 ? -5.211 12.953 1.186 1 97.06 87 ILE B CA 1
ATOM 1596 C C . ILE B 1 87 ? -6.055 12.375 0.048 1 97.06 87 ILE B C 1
ATOM 1598 O O . ILE B 1 87 ? -6.91 13.07 -0.507 1 97.06 87 ILE B O 1
ATOM 1602 N N . ILE B 1 88 ? -5.746 11.109 -0.309 1 94 88 ILE B N 1
ATOM 1603 C CA . ILE B 1 88 ? -6.48 10.438 -1.374 1 94 88 ILE B CA 1
ATOM 1604 C C . ILE B 1 88 ? -7.109 9.148 -0.839 1 94 88 ILE B C 1
ATOM 1606 O O . ILE B 1 88 ? -6.73 8.664 0.23 1 94 88 ILE B O 1
ATOM 1610 N N . THR B 1 89 ? -8.125 8.688 -1.608 1 92.25 89 THR B N 1
ATOM 1611 C CA . THR B 1 89 ? -8.758 7.398 -1.356 1 92.25 89 THR B CA 1
ATOM 1612 C C . THR B 1 89 ? -8.336 6.375 -2.406 1 92.25 89 THR B C 1
ATOM 1614 O O . THR B 1 89 ? -7.605 6.703 -3.344 1 92.25 89 THR B O 1
ATOM 1617 N N . GLU B 1 90 ? -8.773 5.129 -2.186 1 86.19 90 GLU B N 1
ATOM 1618 C CA . GLU B 1 90 ? -8.453 4.07 -3.139 1 86.19 90 GLU B CA 1
ATOM 1619 C C . GLU B 1 90 ? -8.922 4.43 -4.543 1 86.19 90 GLU B C 1
ATOM 1621 O O . GLU B 1 90 ? -8.234 4.141 -5.527 1 86.19 90 GLU B O 1
ATOM 1626 N N . THR B 1 91 ? -10.109 4.984 -4.633 1 83.75 91 THR B N 1
ATOM 1627 C CA . THR B 1 91 ? -10.648 5.387 -5.93 1 83.75 91 THR B CA 1
ATOM 1628 C C . THR B 1 91 ? -9.719 6.387 -6.609 1 83.75 91 THR B C 1
ATOM 1630 O O . THR B 1 91 ? -9.414 6.254 -7.801 1 83.75 91 THR B O 1
ATOM 1633 N N . GLU B 1 92 ? -9.289 7.305 -5.871 1 84.94 92 GLU B N 1
ATOM 1634 C CA . GLU B 1 92 ? -8.375 8.305 -6.41 1 84.94 92 GLU B CA 1
ATOM 1635 C C . GLU B 1 92 ? -7.027 7.672 -6.77 1 84.94 92 GLU B C 1
ATOM 1637 O O . GLU B 1 92 ? -6.418 8.039 -7.777 1 84.94 92 GLU B O 1
ATOM 1642 N N . LEU B 1 93 ? -6.523 6.805 -5.945 1 84.44 93 LEU B N 1
ATOM 1643 C CA . LEU B 1 93 ? -5.266 6.113 -6.203 1 84.44 93 LEU B CA 1
ATOM 1644 C C . LEU B 1 93 ? -5.332 5.34 -7.516 1 84.44 93 LEU B C 1
ATOM 1646 O O . LEU B 1 93 ? -4.367 5.324 -8.281 1 84.44 93 LEU B O 1
ATOM 1650 N N . SER B 1 94 ? -6.402 4.652 -7.738 1 78.56 94 SER B N 1
ATOM 1651 C CA . SER B 1 94 ? -6.586 3.852 -8.945 1 78.56 94 SER B CA 1
ATOM 1652 C C . SER B 1 94 ? -6.605 4.727 -10.195 1 78.56 94 SER B C 1
ATOM 1654 O O . SER B 1 94 ? -6.094 4.332 -11.242 1 78.56 94 SER B O 1
ATOM 1656 N N . LYS B 1 95 ? -7.16 5.859 -10.078 1 78.31 95 LYS B N 1
ATOM 1657 C CA . LYS B 1 95 ? -7.199 6.805 -11.195 1 78.31 95 LYS B CA 1
ATOM 1658 C C . LYS B 1 95 ? -5.805 7.34 -11.508 1 78.31 95 LYS B C 1
ATOM 1660 O O . LYS B 1 95 ? -5.477 7.602 -12.664 1 78.31 95 LYS B O 1
ATOM 1665 N N . ARG B 1 96 ? -5.07 7.527 -10.453 1 71.69 96 ARG B N 1
ATOM 1666 C CA . ARG B 1 96 ? -3.715 8.039 -10.617 1 71.69 96 ARG B CA 1
ATOM 1667 C C . ARG B 1 96 ? -2.781 6.961 -11.156 1 71.69 96 ARG B C 1
ATOM 1669 O O . ARG B 1 96 ? -1.776 7.27 -11.805 1 71.69 96 ARG B O 1
ATOM 1676 N N . GLY B 1 97 ? -2.963 5.672 -10.688 1 63.16 97 GLY B N 1
ATOM 1677 C CA . GLY B 1 97 ? -2.152 4.531 -11.094 1 63.16 97 GLY B CA 1
ATOM 1678 C C . GLY B 1 97 ? -2.303 4.176 -12.555 1 63.16 97 GLY B C 1
ATOM 1679 O O . GLY B 1 97 ? -1.87 3.107 -12.992 1 63.16 97 GLY B O 1
ATOM 1680 N N . GLN B 1 98 ? -2.945 5.043 -13.414 1 58.5 98 GLN B N 1
ATOM 1681 C CA . GLN B 1 98 ? -2.977 4.605 -14.805 1 58.5 98 GLN B CA 1
ATOM 1682 C C . GLN B 1 98 ? -1.762 3.744 -15.141 1 58.5 98 GLN B C 1
ATOM 1684 O O . GLN B 1 98 ? -1.904 2.574 -15.5 1 58.5 98 GLN B O 1
ATOM 1689 N N . ASP B 1 99 ? -0.496 4.336 -15.203 1 55 99 ASP B N 1
ATOM 1690 C CA . ASP B 1 99 ? 0.61 3.795 -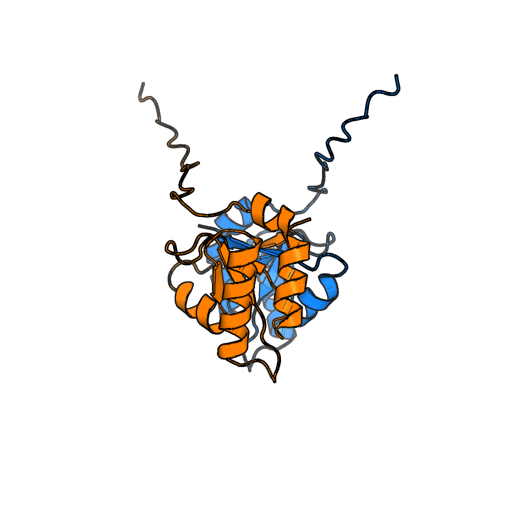15.984 1 55 99 ASP B CA 1
ATOM 1691 C C . ASP B 1 99 ? 1.394 2.756 -15.188 1 55 99 ASP B C 1
ATOM 1693 O O . ASP B 1 99 ? 1.995 1.847 -15.766 1 55 99 ASP B O 1
ATOM 1697 N N . VAL B 1 100 ? 1.392 2.926 -13.773 1 58.72 100 VAL B N 1
ATOM 1698 C CA . VAL B 1 100 ? 2.266 1.935 -13.148 1 58.72 100 VAL B CA 1
ATOM 1699 C C . VAL B 1 100 ? 1.424 0.832 -12.508 1 58.72 100 VAL B C 1
ATOM 1701 O O . VAL B 1 100 ? 0.782 1.051 -11.484 1 58.72 100 VAL B O 1
ATOM 1704 N N . PRO B 1 101 ? 1.391 -0.302 -13.18 1 67 101 PRO B N 1
ATOM 1705 C CA . PRO B 1 101 ? 0.43 -1.332 -12.773 1 67 101 PRO B CA 1
ATOM 1706 C C . PRO B 1 101 ? 0.861 -2.082 -11.516 1 67 101 PRO B C 1
ATOM 1708 O O . PRO B 1 101 ? 0.069 -2.828 -10.938 1 67 101 PRO B O 1
ATOM 1711 N N . PHE B 1 102 ? 2.139 -1.667 -11.031 1 82.69 102 PHE B N 1
ATOM 1712 C CA . PHE B 1 102 ? 2.586 -2.51 -9.93 1 82.69 102 PHE B CA 1
ATOM 1713 C C . PHE B 1 102 ? 3.203 -1.669 -8.812 1 82.69 102 PHE B C 1
ATOM 1715 O O . PHE B 1 102 ? 4.113 -0.878 -9.062 1 82.69 102 PHE B O 1
ATOM 1722 N N . HIS B 1 103 ? 2.646 -1.788 -7.562 1 89.12 103 HIS B N 1
ATOM 1723 C CA . HIS B 1 103 ? 3.111 -1.066 -6.387 1 89.12 103 HIS B CA 1
ATOM 1724 C C . HIS B 1 103 ? 3.529 -2.027 -5.277 1 89.12 103 HIS B C 1
ATOM 1726 O O . HIS B 1 103 ? 3.27 -3.23 -5.363 1 89.12 103 HIS B O 1
ATOM 1732 N N . ALA B 1 104 ? 4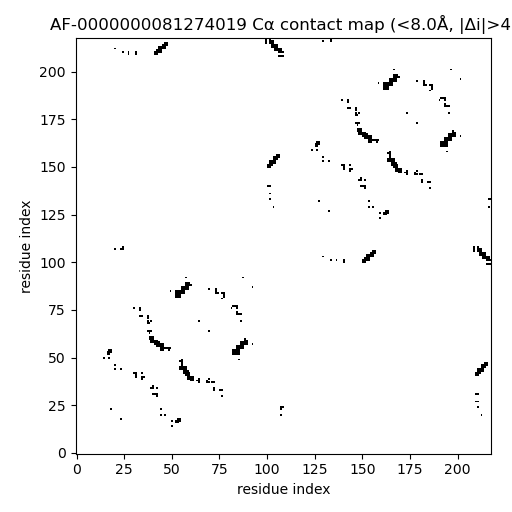.27 -1.382 -4.301 1 91.56 104 ALA B N 1
ATOM 1733 C CA . ALA B 1 104 ? 4.684 -2.145 -3.127 1 91.56 104 ALA B CA 1
ATOM 1734 C C . ALA B 1 104 ? 4.164 -1.502 -1.844 1 91.56 104 ALA B C 1
ATOM 1736 O O . ALA B 1 104 ? 4.152 -0.275 -1.719 1 91.56 104 ALA B O 1
ATOM 1737 N N . ILE B 1 105 ? 3.672 -2.336 -0.963 1 89.88 105 ILE B N 1
ATOM 1738 C CA . ILE B 1 105 ? 3.377 -1.9 0.398 1 89.88 105 ILE B CA 1
ATOM 1739 C C . ILE B 1 105 ? 4.527 -2.285 1.324 1 89.88 105 ILE B C 1
ATOM 1741 O O . ILE B 1 105 ? 4.895 -3.459 1.413 1 89.88 105 ILE B O 1
ATOM 1745 N N . VAL B 1 106 ? 5.023 -1.287 1.995 1 88.44 106 VAL B N 1
ATOM 1746 C CA . VAL B 1 106 ? 6.184 -1.526 2.846 1 88.44 106 VAL B CA 1
ATOM 1747 C C . VAL B 1 106 ? 5.891 -1.048 4.266 1 88.44 106 VAL B C 1
ATOM 1749 O O . VAL B 1 106 ? 5.199 -0.046 4.461 1 88.44 106 VAL B O 1
ATOM 1752 N N . ARG B 1 107 ? 6.43 -1.747 5.266 1 82.88 107 ARG B N 1
ATOM 1753 C CA . ARG B 1 107 ? 6.234 -1.413 6.672 1 82.88 107 ARG B CA 1
ATOM 1754 C C . ARG B 1 107 ? 7.043 -0.179 7.059 1 82.88 107 ARG B C 1
ATOM 1756 O O . ARG B 1 107 ? 8.203 -0.044 6.668 1 82.88 107 ARG B O 1
ATOM 1763 N N . THR B 1 108 ? 6.293 0.826 7.656 1 79.88 108 THR B N 1
ATOM 1764 C CA . THR B 1 108 ? 6.945 2.041 8.133 1 79.88 108 THR B CA 1
ATOM 1765 C C . THR B 1 108 ? 7.262 1.936 9.625 1 79.88 108 THR B C 1
ATOM 1767 O O . THR B 1 108 ? 6.41 2.223 10.461 1 79.88 108 THR B O 1
ATOM 1770 N N . VAL B 1 109 ? 7.988 0.916 10.211 1 66.75 109 VAL B N 1
ATOM 1771 C CA . VAL B 1 109 ? 8.336 0.813 11.625 1 66.75 109 VAL B CA 1
ATOM 1772 C C . VAL B 1 109 ? 9.609 1.613 11.906 1 66.75 109 VAL B C 1
ATOM 1774 O O . VAL B 1 109 ? 10.5 1.69 11.055 1 66.75 109 VAL B O 1
#